Protein AF-A0A2K3JKY1-F1 (afdb_monomer)

Solvent-accessible surface area (backbone atoms only — not comparable to full-atom values): 17138 Å² total; per-residue (Å²): 129,82,72,81,83,81,62,95,68,88,45,71,52,70,49,67,47,60,82,89,80,84,77,56,47,49,74,83,46,61,99,84,56,67,93,70,73,99,63,97,68,76,85,80,43,51,79,46,74,50,59,55,55,75,49,70,50,70,49,73,61,101,55,33,48,39,46,39,38,31,40,91,86,49,79,43,74,63,73,87,68,53,85,83,49,36,69,63,52,51,53,54,52,47,49,51,47,35,42,51,51,51,52,51,57,43,66,75,40,97,52,44,72,73,42,41,45,68,54,50,34,49,56,49,22,68,48,51,84,88,42,92,58,47,80,39,71,48,44,69,58,37,45,52,51,50,42,75,49,30,69,62,43,51,52,49,39,68,72,44,87,52,64,64,66,46,69,14,44,33,51,57,42,47,54,51,52,33,51,60,48,66,72,52,65,77,75,71,71,83,66,76,79,70,79,72,91,64,81,76,83,52,88,62,72,80,54,73,82,82,77,62,94,62,84,77,78,78,81,93,66,54,75,67,57,49,50,57,53,50,53,50,48,71,76,66,58,77,84,86,80,79,85,87,90,82,89,81,90,74,88,82,79,86,82,80,88,80,89,78,80,89,83,91,135

Radius of gyration: 30.78 Å; Cα contacts (8 Å, |Δi|>4): 203; chains: 1; bounding box: 71×51×96 Å

InterPro domains:
  IPR022702 DNA (cytosine-5)-methyltransferase 1, replication foci domain [PF12047] (8-126)

Foldseek 3Di:
DPQPPPDPDFDKDKDFADPCPVFFDFQPDDPPDRPDDDDPDDSPTDTDIAGTFRDWAWDDDPGGIWIWTDGPPGIDTDDDDDPVCVVVVVLLSLLVLLLVVLVVVCVVDPASQVQALLNSLCVQLPDDPPDSNHDHVDSVRSLVSCLVCVVNSLRVLVPDPDPRSNPGNNNVNSVVSNVVVVVPPPPPPPPPPPPPPDPDPPPCPPPDPPPDPDDDDDDDDDPVVCVVVVVVCVVPPDPPPDDDDDDDDDDDDDDDDDDDDDDDD

Organism: Trifolium pratense (NCBI:txid57577)

Nearest PDB structures (foldseek):
  3av5-assembly1_A  TM=5.713E-01  e=1.692E-04  Mus musculus
  5wy1-assembly1_A-2  TM=7.303E-01  e=7.516E-04  Mus musculus
  4wxx-assembly2_B  TM=5.148E-01  e=6.380E-05  Homo sapiens
  6pzv-assembly2_G  TM=5.941E-01  e=1.897E-04  Bos taurus
  5wvo-assembly1_C  TM=6.131E-01  e=2.835E-04  Homo sapiens

Secondary structure (DSSP, 8-state):
----TT-------EEEE-------EETTS-TT--SS-SS-----SEEEE-----EEEEEE-SSEEEEEEE-SS-EEE--SPPTTTHHHHHHHHHHHHHHHHHHHHHHHSS-GGG--HHHHHHHHHT--TTSTT---S-HHHHHHHHHHTHHHHHHHHHHSS-HHHHT-HHHHHHHHHHHHHHH-------------------TTTTS-----SS-PPPP---HHHHHHHHHHHHHHS-S--------------------------

pLDDT: mean 71.26, std 20.49, range [24.44, 91.81]

Structure (mmCIF, N/CA/C/O backbone):
data_AF-A0A2K3JKY1-F1
#
_entry.id   AF-A0A2K3JKY1-F1
#
loop_
_atom_site.group_PDB
_atom_site.id
_atom_site.type_symbol
_atom_site.label_atom_id
_atom_site.label_alt_id
_atom_site.label_comp_id
_atom_site.label_asym_id
_atom_site.label_entity_id
_atom_site.label_seq_id
_atom_site.pdbx_PDB_ins_code
_atom_site.Cartn_x
_atom_site.Cartn_y
_atom_site.Cartn_z
_atom_site.occupancy
_atom_site.B_iso_or_equiv
_atom_site.auth_seq_id
_atom_site.auth_comp_id
_atom_site.auth_asym_id
_atom_site.auth_atom_id
_atom_site.pdbx_PDB_model_num
ATOM 1 N N . MET A 1 1 ? -7.095 -12.353 -1.301 1.00 42.53 1 MET A N 1
ATOM 2 C CA . MET A 1 1 ? -7.210 -11.180 -2.194 1.00 42.53 1 MET A CA 1
ATOM 3 C C . MET A 1 1 ? -7.934 -11.622 -3.447 1.00 42.53 1 MET A C 1
ATOM 5 O O . MET A 1 1 ? -7.591 -12.678 -3.965 1.00 42.53 1 MET A O 1
ATOM 9 N N . LYS A 1 2 ? -8.932 -10.870 -3.925 1.00 39.53 2 LYS A N 1
ATOM 10 C CA . LYS A 1 2 ? -9.315 -11.032 -5.329 1.00 39.53 2 LYS A CA 1
ATOM 11 C C . LYS A 1 2 ? -8.125 -10.518 -6.147 1.00 39.53 2 LYS A C 1
ATOM 13 O O . LYS A 1 2 ? -7.669 -9.412 -5.850 1.00 39.53 2 LYS A O 1
ATOM 18 N N . PRO A 1 3 ? -7.574 -11.297 -7.090 1.00 41.09 3 PRO A N 1
ATOM 19 C CA . PRO A 1 3 ? -6.613 -10.749 -8.037 1.00 41.09 3 PRO A CA 1
ATOM 20 C C . PRO A 1 3 ? -7.258 -9.523 -8.691 1.00 41.09 3 PRO A C 1
ATOM 22 O O . PRO A 1 3 ? -8.474 -9.529 -8.910 1.00 41.09 3 PRO A O 1
ATOM 25 N N . CYS A 1 4 ? -6.470 -8.477 -8.951 1.00 46.09 4 CYS A N 1
ATOM 26 C CA . CYS A 1 4 ? -6.866 -7.327 -9.770 1.00 46.09 4 CYS A CA 1
ATOM 27 C C . CYS A 1 4 ? -7.167 -7.812 -11.196 1.00 46.09 4 CYS A C 1
ATOM 29 O O . CYS A 1 4 ? -6.394 -7.625 -12.121 1.00 46.09 4 CYS A O 1
ATOM 31 N N . SER A 1 5 ? -8.283 -8.510 -11.339 1.00 43.53 5 SER A N 1
ATOM 32 C CA . SER A 1 5 ? -8.777 -9.133 -12.562 1.00 43.53 5 SER A CA 1
ATOM 33 C C . SER A 1 5 ? -9.521 -8.125 -13.440 1.00 43.53 5 SER A C 1
ATOM 35 O O . SER A 1 5 ? -9.989 -8.490 -14.506 1.00 43.53 5 SER A O 1
ATOM 37 N N . GLU A 1 6 ? -9.600 -6.863 -13.004 1.00 49.56 6 GLU A N 1
ATOM 38 C CA . GLU A 1 6 ? -10.294 -5.759 -13.678 1.00 49.56 6 GLU A CA 1
ATOM 39 C C . GLU A 1 6 ? -9.352 -4.654 -14.184 1.00 49.56 6 GLU A C 1
ATOM 41 O O . GLU A 1 6 ? -9.822 -3.621 -14.654 1.00 49.56 6 GLU A O 1
ATOM 46 N N . ILE A 1 7 ? -8.027 -4.820 -14.084 1.00 55.09 7 ILE A N 1
ATOM 47 C CA . ILE A 1 7 ? -7.093 -3.828 -14.628 1.00 55.09 7 ILE A CA 1
ATOM 48 C C . ILE A 1 7 ? -6.570 -4.332 -15.976 1.00 55.09 7 ILE A C 1
ATOM 50 O O . ILE A 1 7 ? -5.574 -5.047 -16.030 1.00 55.09 7 ILE A O 1
ATOM 54 N N . ASP A 1 8 ? -7.200 -3.891 -17.066 1.00 61.34 8 ASP A N 1
ATOM 55 C CA . ASP A 1 8 ? -6.756 -4.116 -18.457 1.00 61.34 8 ASP A CA 1
ATOM 56 C C . ASP A 1 8 ? -5.517 -3.270 -18.829 1.00 61.34 8 ASP A C 1
ATOM 58 O O . ASP A 1 8 ? -5.352 -2.820 -19.963 1.00 61.34 8 ASP A O 1
ATOM 62 N N . VAL A 1 9 ? -4.643 -2.983 -17.862 1.00 76.94 9 VAL A N 1
ATOM 63 C CA . VAL A 1 9 ? -3.457 -2.144 -18.061 1.00 76.94 9 VAL A CA 1
ATOM 64 C C . VAL A 1 9 ? -2.218 -2.968 -17.779 1.00 76.94 9 VAL A C 1
ATOM 66 O O . VAL A 1 9 ? -1.962 -3.384 -16.650 1.00 76.94 9 VAL A O 1
ATOM 69 N N . THR A 1 10 ? -1.414 -3.173 -18.817 1.00 85.12 10 THR A N 1
ATOM 70 C CA . THR A 1 10 ? -0.100 -3.795 -18.687 1.00 85.12 10 THR A CA 1
ATOM 71 C C . THR A 1 10 ? 0.910 -2.760 -18.202 1.00 85.12 10 THR A C 1
ATOM 73 O O . THR A 1 10 ? 1.125 -1.737 -18.852 1.00 85.12 10 THR A O 1
ATOM 76 N N . ILE A 1 11 ? 1.531 -3.021 -17.051 1.00 88.62 11 ILE A N 1
ATOM 77 C CA . ILE A 1 11 ? 2.537 -2.143 -16.447 1.00 88.62 11 ILE A CA 1
ATOM 78 C C . ILE A 1 11 ? 3.916 -2.771 -16.645 1.00 88.62 11 ILE A C 1
ATOM 80 O O . ILE A 1 11 ? 4.094 -3.969 -16.434 1.00 88.62 11 ILE A O 1
ATOM 84 N N . PHE A 1 12 ? 4.893 -1.952 -17.025 1.00 90.94 12 PHE A N 1
ATOM 85 C CA . PHE A 1 12 ? 6.288 -2.347 -17.204 1.00 90.94 12 PHE A CA 1
ATOM 86 C C . PHE A 1 12 ? 7.190 -1.512 -16.295 1.00 90.94 12 PHE A C 1
ATOM 88 O O . PHE A 1 12 ? 6.813 -0.425 -15.855 1.00 90.94 12 PHE A O 1
ATOM 95 N N . GLY A 1 13 ? 8.391 -2.017 -16.027 1.00 89.06 13 GLY A N 1
ATOM 96 C CA . GLY A 1 13 ? 9.403 -1.325 -15.235 1.00 89.06 13 GLY A CA 1
ATOM 97 C C . GLY A 1 13 ? 10.763 -1.344 -15.920 1.00 89.06 13 GLY A C 1
ATOM 98 O O . GLY A 1 13 ? 11.014 -2.141 -16.818 1.00 89.06 13 GLY A O 1
ATOM 99 N N . SER A 1 14 ? 11.658 -0.469 -15.485 1.00 90.50 14 SER A N 1
ATOM 100 C CA . SER A 1 14 ? 13.046 -0.433 -15.947 1.00 90.50 14 SER A CA 1
ATOM 101 C C . SER A 1 14 ? 13.953 -0.006 -14.806 1.00 90.50 14 SER A C 1
ATOM 103 O O . SER A 1 14 ? 13.543 0.801 -13.968 1.00 90.50 14 SER A O 1
ATOM 105 N N . GLY A 1 15 ? 15.191 -0.482 -14.798 1.00 89.31 15 GLY A N 1
ATOM 106 C CA . GLY A 1 15 ? 16.149 -0.112 -13.764 1.00 89.31 15 GLY A CA 1
ATOM 107 C C . GLY A 1 15 ? 17.500 -0.780 -13.946 1.00 89.31 15 GLY A C 1
ATOM 108 O O . GLY A 1 15 ? 17.736 -1.483 -14.926 1.00 89.31 15 GLY A O 1
ATOM 109 N N . LEU A 1 16 ? 18.388 -0.541 -12.987 1.00 88.56 16 LEU A N 1
ATOM 110 C CA . LEU A 1 16 ? 19.651 -1.259 -12.871 1.00 88.56 16 LEU A CA 1
ATOM 111 C C . LEU A 1 16 ? 19.427 -2.469 -11.968 1.00 88.56 16 LEU A C 1
ATOM 113 O O . LEU A 1 16 ? 19.018 -2.309 -10.819 1.00 88.56 16 LEU A O 1
ATOM 117 N N . MET A 1 17 ? 19.673 -3.660 -12.503 1.00 87.75 17 MET A N 1
ATOM 118 C CA . MET A 1 17 ? 19.636 -4.903 -11.751 1.00 87.75 17 MET A CA 1
ATOM 119 C C . MET A 1 17 ? 20.981 -5.165 -11.096 1.00 87.75 17 MET A C 1
ATOM 121 O O . MET A 1 17 ? 22.006 -5.192 -11.775 1.00 87.75 17 MET A O 1
ATOM 125 N N . THR A 1 18 ? 20.949 -5.448 -9.804 1.00 86.75 18 THR A N 1
ATOM 126 C CA . THR A 1 18 ? 22.099 -5.910 -9.029 1.00 86.75 18 THR A CA 1
ATOM 127 C C . THR A 1 18 ? 21.759 -7.243 -8.373 1.00 86.75 18 THR A C 1
ATOM 129 O O . THR A 1 18 ? 20.589 -7.620 -8.288 1.00 86.75 18 THR A O 1
ATOM 132 N N . ALA A 1 19 ? 22.773 -7.973 -7.908 1.00 84.19 19 ALA A N 1
ATOM 133 C CA . ALA A 1 19 ? 22.528 -9.127 -7.052 1.00 84.19 19 ALA A CA 1
ATOM 134 C C . ALA A 1 19 ? 21.759 -8.694 -5.792 1.00 84.19 19 ALA A C 1
ATOM 136 O O . ALA A 1 19 ? 21.934 -7.574 -5.305 1.00 84.19 19 ALA A O 1
ATOM 137 N N . ASP A 1 20 ? 20.904 -9.580 -5.284 1.00 80.38 20 ASP A N 1
ATOM 138 C CA . ASP A 1 20 ? 20.192 -9.344 -4.035 1.00 80.38 20 ASP A CA 1
ATOM 139 C C . ASP A 1 20 ? 21.189 -9.391 -2.864 1.00 80.38 20 ASP A C 1
ATOM 141 O O . ASP A 1 20 ? 21.737 -10.440 -2.533 1.00 80.38 20 ASP A O 1
ATOM 145 N N . ASP A 1 21 ? 21.430 -8.236 -2.250 1.00 73.94 21 ASP A N 1
ATOM 146 C CA . ASP A 1 21 ? 22.329 -8.039 -1.112 1.00 73.94 21 ASP A CA 1
ATOM 147 C C . ASP A 1 21 ? 21.617 -8.153 0.250 1.00 73.94 21 ASP A C 1
ATOM 149 O O . ASP A 1 21 ? 22.212 -7.891 1.296 1.00 73.94 21 ASP A O 1
ATOM 153 N N . GLY A 1 22 ? 20.326 -8.498 0.256 1.00 67.50 22 GLY A N 1
ATOM 154 C CA . GLY A 1 22 ? 19.474 -8.476 1.448 1.00 67.50 22 GLY A CA 1
ATOM 155 C C . GLY A 1 22 ? 19.249 -7.083 2.055 1.00 67.50 22 GLY A C 1
ATOM 156 O O . GLY A 1 22 ? 18.584 -6.979 3.088 1.00 67.50 22 GLY A O 1
ATOM 157 N N . SER A 1 23 ? 19.787 -6.008 1.460 1.00 63.34 23 SER A N 1
ATOM 158 C CA . SER A 1 23 ? 19.666 -4.662 2.015 1.00 63.34 23 SER A CA 1
ATOM 159 C C . SER A 1 23 ? 18.277 -4.086 1.744 1.00 63.34 23 SER A C 1
ATOM 161 O O . SER A 1 23 ? 17.723 -4.168 0.641 1.00 63.34 23 SER A O 1
ATOM 163 N N . GLY A 1 24 ? 17.670 -3.549 2.802 1.00 59.06 24 GLY A N 1
ATOM 164 C CA . GLY A 1 24 ? 16.322 -2.994 2.782 1.00 59.06 24 GLY A CA 1
ATOM 165 C C . GLY A 1 24 ? 16.258 -1.511 3.026 1.00 59.06 24 GLY A C 1
ATOM 166 O O . GLY A 1 24 ? 17.221 -0.882 3.465 1.00 59.06 24 GLY A O 1
ATOM 167 N N . PHE A 1 25 ? 15.074 -0.949 2.792 1.00 62.22 25 PHE A N 1
ATOM 168 C CA . PHE A 1 25 ? 14.792 0.400 3.246 1.00 62.22 25 PHE A CA 1
ATOM 169 C C . PHE A 1 25 ? 14.520 0.366 4.736 1.00 62.22 25 PHE A C 1
ATOM 171 O O . PHE A 1 25 ? 13.484 -0.122 5.191 1.00 62.22 25 PHE A O 1
ATOM 178 N N . ASN A 1 26 ? 15.479 0.888 5.488 1.00 53.72 26 ASN A N 1
ATOM 179 C CA . ASN A 1 26 ? 15.336 1.062 6.914 1.00 53.72 26 ASN A CA 1
ATOM 180 C C . ASN A 1 26 ? 14.283 2.152 7.184 1.00 53.72 26 ASN A C 1
ATOM 182 O O . ASN A 1 26 ? 14.378 3.277 6.688 1.00 53.72 26 ASN A O 1
ATOM 186 N N . LEU A 1 27 ? 13.259 1.801 7.961 1.00 54.12 27 LEU A N 1
ATOM 187 C CA . LEU A 1 27 ? 12.203 2.709 8.410 1.00 54.12 27 LEU A CA 1
ATOM 188 C C . LEU A 1 27 ? 12.759 3.860 9.251 1.00 54.12 27 LEU A C 1
ATOM 190 O O . LEU A 1 27 ? 12.163 4.942 9.284 1.00 54.12 27 LEU A O 1
ATOM 194 N N . ASP A 1 28 ? 13.902 3.636 9.901 1.00 50.53 28 ASP A N 1
ATOM 195 C CA . ASP A 1 28 ? 14.509 4.596 10.797 1.00 50.53 28 ASP A CA 1
ATOM 196 C C . ASP A 1 28 ? 15.467 5.577 10.149 1.00 50.53 28 ASP A C 1
ATOM 198 O O . ASP A 1 28 ? 15.747 6.620 10.746 1.00 50.53 28 ASP A O 1
ATOM 202 N N . THR A 1 29 ? 15.906 5.311 8.925 1.00 45.69 29 THR A N 1
ATOM 203 C CA . THR A 1 29 ? 16.913 6.150 8.299 1.00 45.69 29 THR A CA 1
ATOM 204 C C . THR A 1 29 ? 16.287 7.255 7.449 1.00 45.69 29 THR A C 1
ATOM 206 O O . THR A 1 29 ? 15.353 7.036 6.674 1.00 45.69 29 THR A O 1
ATOM 209 N N . GLU A 1 30 ? 16.793 8.474 7.652 1.00 47.34 30 GLU A N 1
ATOM 210 C CA . GLU A 1 30 ? 16.501 9.672 6.863 1.00 47.34 30 GLU A CA 1
ATOM 211 C C . GLU A 1 30 ? 16.518 9.374 5.359 1.00 47.34 30 GLU A C 1
ATOM 213 O O . GLU A 1 30 ? 17.292 8.535 4.880 1.00 47.34 30 GLU A O 1
ATOM 218 N N . ALA A 1 31 ? 15.676 10.090 4.607 1.00 45.22 31 ALA A N 1
ATOM 219 C CA . ALA A 1 31 ? 15.625 10.026 3.150 1.00 45.22 31 ALA A CA 1
ATOM 220 C C . ALA A 1 31 ? 16.983 10.454 2.559 1.00 45.22 31 ALA A C 1
ATOM 222 O O . ALA A 1 31 ? 17.215 11.621 2.264 1.00 45.22 31 ALA A O 1
ATOM 223 N N . GLY A 1 32 ? 17.915 9.508 2.438 1.00 48.66 32 GLY A N 1
ATOM 224 C CA . GLY A 1 32 ? 19.284 9.789 2.007 1.00 48.66 32 GLY A CA 1
ATOM 225 C C . GLY A 1 32 ? 20.344 8.790 2.459 1.00 48.66 32 GLY A C 1
ATOM 226 O O . GLY A 1 32 ? 21.409 8.760 1.848 1.00 48.66 32 GLY A O 1
ATOM 227 N N . GLN A 1 33 ? 20.078 7.952 3.462 1.00 41.59 33 GLN A N 1
ATOM 228 C CA . GLN A 1 33 ? 21.058 6.973 3.942 1.00 41.59 33 GLN A CA 1
ATOM 229 C C . GLN A 1 33 ? 20.446 5.566 3.923 1.00 41.59 33 GLN A C 1
ATOM 231 O O . GLN A 1 33 ? 19.921 5.071 4.908 1.00 41.59 33 GLN A O 1
ATOM 236 N N . SER A 1 34 ? 20.504 4.886 2.778 1.00 40.12 34 SER A N 1
ATOM 237 C CA . SER A 1 34 ? 20.481 3.420 2.815 1.00 40.12 34 SER A CA 1
ATOM 238 C C . SER A 1 34 ? 21.817 2.959 3.392 1.00 40.12 34 SER A C 1
ATOM 240 O O . SER A 1 34 ? 22.868 3.494 3.037 1.00 40.12 34 SER A O 1
ATOM 242 N N . SER A 1 35 ? 21.784 1.991 4.301 1.00 42.34 35 SER A N 1
ATOM 243 C CA . SER A 1 35 ? 22.973 1.377 4.883 1.00 42.34 35 SER A CA 1
ATOM 244 C C . SER A 1 35 ? 23.656 0.460 3.865 1.00 42.34 35 SER A C 1
ATOM 246 O O . SER A 1 35 ? 23.530 -0.758 3.940 1.00 42.34 35 SER A O 1
ATOM 248 N N . SER A 1 36 ? 24.381 1.055 2.921 1.00 37.84 36 SER A N 1
ATOM 249 C CA . SER A 1 36 ? 25.478 0.419 2.194 1.00 37.84 36 SER A CA 1
ATOM 250 C C . SER A 1 36 ? 26.456 1.492 1.694 1.00 37.84 36 SER A C 1
ATOM 252 O O . SER A 1 36 ? 26.126 2.353 0.888 1.00 37.84 36 SER A O 1
ATOM 254 N N . ALA A 1 37 ? 27.665 1.431 2.258 1.00 33.16 37 ALA A N 1
ATOM 255 C CA . ALA A 1 37 ? 28.921 2.029 1.811 1.00 33.16 37 ALA A CA 1
ATOM 256 C C . ALA A 1 37 ? 28.967 3.543 1.498 1.00 33.16 37 ALA A C 1
ATOM 258 O O . ALA A 1 37 ? 28.582 4.036 0.441 1.00 33.16 37 ALA A O 1
ATOM 259 N N . SER A 1 38 ? 29.658 4.268 2.379 1.00 39.62 38 SER A N 1
ATOM 260 C CA . SER A 1 38 ? 30.450 5.436 2.003 1.00 39.62 38 SER A CA 1
ATOM 261 C C . SER A 1 38 ? 31.459 5.055 0.911 1.00 39.62 38 SER A C 1
ATOM 263 O O . SER A 1 38 ? 32.481 4.430 1.190 1.00 39.62 38 SER A O 1
ATOM 265 N N . GLY A 1 39 ? 31.180 5.432 -0.331 1.00 30.53 39 GLY A N 1
ATOM 266 C CA . GLY A 1 39 ? 32.126 5.317 -1.433 1.00 30.53 39 GLY A CA 1
ATOM 267 C C . GLY A 1 39 ? 31.442 5.604 -2.757 1.00 30.53 39 GLY A C 1
ATOM 268 O O . GLY A 1 39 ? 30.360 5.092 -3.021 1.00 30.53 39 GLY A O 1
ATOM 269 N N . ALA A 1 40 ? 32.066 6.425 -3.597 1.00 39.72 40 ALA A N 1
ATOM 270 C CA . ALA A 1 40 ? 31.714 6.518 -5.004 1.00 39.72 40 ALA A CA 1
ATOM 271 C C . ALA A 1 40 ? 31.964 5.147 -5.656 1.00 39.72 40 ALA A C 1
ATOM 273 O O . ALA A 1 40 ? 33.057 4.879 -6.144 1.00 39.72 40 ALA A O 1
ATOM 274 N N . GLN A 1 41 ? 30.986 4.245 -5.591 1.00 41.34 41 GLN A N 1
ATOM 275 C CA . GLN A 1 41 ? 31.041 2.973 -6.293 1.00 41.34 41 GLN A CA 1
ATOM 276 C C . GLN A 1 41 ? 30.401 3.152 -7.664 1.00 41.34 41 GLN A C 1
ATOM 278 O O . GLN A 1 41 ? 29.300 3.690 -7.798 1.00 41.34 41 GLN A O 1
ATOM 283 N N . ALA A 1 42 ? 31.151 2.746 -8.686 1.00 45.38 42 ALA A N 1
ATOM 284 C CA . ALA A 1 42 ? 30.666 2.611 -10.045 1.00 45.38 42 ALA A CA 1
ATOM 285 C C . ALA A 1 42 ? 29.337 1.840 -10.047 1.00 45.38 42 ALA A C 1
ATOM 287 O O . ALA A 1 42 ? 29.125 0.948 -9.229 1.00 45.38 42 ALA A O 1
ATOM 288 N N . THR A 1 43 ? 28.439 2.219 -10.952 1.00 55.81 43 THR A N 1
ATOM 289 C CA . THR A 1 43 ? 27.132 1.594 -11.166 1.00 55.81 43 THR A CA 1
ATOM 290 C C . THR A 1 43 ? 27.306 0.144 -11.619 1.00 55.81 43 THR A C 1
ATOM 292 O O . THR A 1 43 ? 27.256 -0.138 -12.814 1.00 55.81 43 THR A O 1
ATOM 295 N N . ASP A 1 44 ? 27.553 -0.763 -10.681 1.00 65.56 44 ASP A N 1
ATOM 296 C CA . ASP A 1 44 ? 27.738 -2.189 -10.942 1.00 65.56 44 ASP A CA 1
ATOM 297 C C . ASP A 1 44 ? 26.372 -2.875 -11.011 1.00 65.56 44 ASP A C 1
ATOM 299 O O . ASP A 1 44 ? 25.945 -3.596 -10.113 1.00 65.56 44 ASP A O 1
ATOM 303 N N . GLY A 1 45 ? 25.612 -2.530 -12.050 1.00 75.19 45 GLY A N 1
ATOM 304 C CA . GLY A 1 45 ? 24.284 -3.072 -12.285 1.00 75.19 45 GLY A CA 1
ATOM 305 C C . GLY A 1 45 ? 23.975 -3.159 -13.770 1.00 75.19 45 GLY A C 1
ATOM 306 O O . GLY A 1 45 ? 24.378 -2.306 -14.562 1.00 75.19 45 GLY A O 1
ATOM 307 N N . ILE A 1 46 ? 23.244 -4.201 -14.152 1.00 87.25 46 ILE A N 1
ATOM 308 C CA . ILE A 1 46 ? 22.866 -4.452 -15.541 1.00 87.25 46 ILE A CA 1
ATOM 309 C C . ILE A 1 46 ? 21.587 -3.657 -15.831 1.00 87.25 46 ILE A C 1
ATOM 311 O O . ILE A 1 46 ? 20.581 -3.879 -15.153 1.00 87.25 46 ILE A O 1
ATOM 315 N N . PRO A 1 47 ? 21.572 -2.727 -16.802 1.00 89.44 47 PRO A N 1
ATOM 316 C CA . PRO A 1 47 ? 20.346 -2.040 -17.181 1.00 89.44 47 PRO A CA 1
ATOM 317 C C . PRO A 1 47 ? 19.377 -3.036 -17.808 1.00 89.44 47 PRO A C 1
ATOM 319 O O . PRO A 1 47 ? 19.710 -3.722 -18.775 1.00 89.44 47 PRO A O 1
ATOM 322 N N . ILE A 1 48 ? 18.168 -3.102 -17.263 1.00 89.00 48 ILE A N 1
ATOM 323 C CA . ILE A 1 48 ? 17.131 -4.013 -17.732 1.00 89.00 48 ILE A CA 1
ATOM 324 C C . ILE A 1 48 ? 15.797 -3.300 -17.920 1.00 89.00 48 ILE A C 1
ATOM 326 O O . ILE A 1 48 ? 15.455 -2.343 -17.218 1.00 89.00 48 ILE A O 1
ATOM 330 N N . TYR A 1 49 ? 15.024 -3.840 -18.854 1.00 90.44 49 TYR A N 1
ATOM 331 C CA . TYR A 1 49 ? 13.605 -3.571 -19.009 1.00 90.44 49 TYR A CA 1
ATOM 332 C C . TYR A 1 49 ? 12.853 -4.822 -18.576 1.00 90.44 49 TYR A C 1
ATOM 334 O O . TYR A 1 49 ? 13.126 -5.920 -19.059 1.00 90.44 49 TYR A O 1
ATOM 342 N N . LEU A 1 50 ? 11.944 -4.653 -17.625 1.00 89.00 50 LEU A N 1
ATOM 343 C CA . LEU A 1 50 ? 11.134 -5.734 -17.093 1.00 89.00 50 LEU A CA 1
ATOM 344 C C . LEU A 1 50 ? 10.024 -6.087 -18.077 1.00 89.00 50 LEU A C 1
ATOM 346 O O . LEU A 1 50 ? 9.456 -5.211 -18.733 1.00 89.00 50 LEU A O 1
ATOM 350 N N . SER A 1 51 ? 9.681 -7.372 -18.127 1.00 89.50 51 SER A N 1
ATOM 351 C CA . SER A 1 51 ? 8.424 -7.809 -18.725 1.00 89.50 51 SER A CA 1
ATOM 352 C C . SER A 1 51 ? 7.230 -7.324 -17.894 1.00 89.50 51 SER A C 1
ATOM 354 O O . SER A 1 51 ? 7.385 -6.642 -16.875 1.00 89.50 51 SER A O 1
ATOM 356 N N . ALA A 1 52 ? 6.020 -7.635 -18.360 1.00 90.69 52 ALA A N 1
ATOM 357 C CA . ALA A 1 52 ? 4.792 -7.207 -17.711 1.00 90.69 52 ALA A CA 1
ATOM 358 C C . ALA A 1 52 ? 4.783 -7.584 -16.220 1.00 90.69 52 ALA A C 1
ATOM 360 O O . ALA A 1 52 ? 5.006 -8.737 -15.836 1.00 90.69 52 ALA A O 1
ATOM 361 N N . ILE A 1 53 ? 4.503 -6.591 -15.380 1.00 90.06 53 ILE A N 1
ATOM 362 C CA . ILE A 1 53 ? 4.364 -6.771 -13.941 1.00 90.06 53 ILE A CA 1
ATOM 363 C C . ILE A 1 53 ? 3.049 -7.501 -13.681 1.00 90.06 53 ILE A C 1
ATOM 365 O O . ILE A 1 53 ? 1.974 -6.982 -13.977 1.00 90.06 53 ILE A O 1
ATOM 369 N N . LYS A 1 54 ? 3.142 -8.706 -13.116 1.00 88.81 54 LYS A N 1
ATOM 370 C CA . LYS A 1 54 ? 1.975 -9.546 -12.815 1.00 88.81 54 LYS A CA 1
ATOM 371 C C . LYS A 1 54 ? 1.380 -9.247 -11.452 1.00 88.81 54 LYS A C 1
ATOM 373 O O . LYS A 1 54 ? 0.167 -9.225 -11.289 1.00 88.81 54 LYS A O 1
ATOM 378 N N . GLU A 1 55 ? 2.243 -9.074 -10.464 1.00 87.44 55 GLU A N 1
ATOM 379 C CA . GLU A 1 55 ? 1.853 -8.714 -9.107 1.00 87.44 55 GLU A CA 1
ATOM 380 C C . GLU A 1 55 ? 2.994 -7.973 -8.425 1.00 87.44 55 GLU A C 1
ATOM 382 O O . GLU A 1 55 ? 4.144 -8.005 -8.865 1.00 87.44 55 GLU A O 1
ATOM 387 N N . TRP A 1 56 ? 2.654 -7.294 -7.342 1.00 89.94 56 TRP A N 1
ATOM 388 C CA . TRP A 1 56 ? 3.609 -6.633 -6.479 1.00 89.94 56 TRP A CA 1
ATOM 389 C C . TRP A 1 56 ? 3.118 -6.733 -5.039 1.00 89.94 56 TRP A C 1
ATOM 391 O O . TRP A 1 56 ? 1.912 -6.830 -4.780 1.00 89.94 56 TRP A O 1
ATOM 401 N N . MET A 1 57 ? 4.052 -6.713 -4.101 1.00 88.00 57 MET A N 1
ATOM 402 C CA . MET A 1 57 ? 3.744 -6.747 -2.682 1.00 88.00 57 MET A CA 1
ATOM 403 C C . MET A 1 57 ? 4.710 -5.904 -1.873 1.00 88.00 57 MET A C 1
ATOM 405 O O . MET A 1 57 ? 5.813 -5.586 -2.315 1.00 88.00 57 MET A O 1
ATOM 409 N N . ILE A 1 58 ? 4.244 -5.512 -0.693 1.00 88.25 58 ILE A N 1
ATOM 410 C CA . ILE A 1 58 ? 5.051 -4.825 0.304 1.00 88.25 58 ILE A CA 1
ATOM 411 C C . ILE A 1 58 ? 5.336 -5.831 1.406 1.00 88.25 58 ILE A C 1
ATOM 413 O O . ILE A 1 58 ? 4.422 -6.266 2.104 1.00 88.25 58 ILE A O 1
ATOM 417 N N . GLU A 1 59 ? 6.603 -6.171 1.564 1.00 85.31 59 GLU A N 1
ATOM 418 C CA . GLU A 1 59 ? 7.095 -6.971 2.675 1.00 85.31 59 GLU A CA 1
ATOM 419 C C . GLU A 1 59 ? 7.592 -6.020 3.762 1.00 85.31 59 GLU A C 1
ATOM 421 O O . GLU A 1 59 ? 8.287 -5.040 3.483 1.00 85.31 59 GLU A O 1
ATOM 426 N N . PHE A 1 60 ? 7.229 -6.281 5.014 1.00 79.06 60 PHE A N 1
ATOM 427 C CA . PHE A 1 60 ? 7.672 -5.475 6.146 1.00 79.06 60 PHE A CA 1
ATOM 428 C C . PHE A 1 60 ? 8.175 -6.378 7.274 1.00 79.06 60 PHE A C 1
ATOM 430 O O . PHE A 1 60 ? 7.521 -7.342 7.667 1.00 79.06 60 PHE A O 1
ATOM 437 N N . GLY A 1 61 ? 9.364 -6.058 7.780 1.00 73.19 61 GLY A N 1
ATOM 438 C CA . GLY A 1 61 ? 10.026 -6.734 8.894 1.00 73.19 61 GLY A CA 1
ATOM 439 C C . GLY A 1 61 ? 10.117 -5.850 10.139 1.00 73.19 61 GLY A C 1
ATOM 440 O O . GLY A 1 61 ? 9.463 -4.814 10.238 1.00 73.19 61 GLY A O 1
ATOM 441 N N . SER A 1 62 ? 10.968 -6.240 11.093 1.00 60.84 62 SER A N 1
ATOM 442 C CA . SER A 1 62 ? 11.153 -5.549 12.382 1.00 60.84 62 SER A CA 1
ATOM 443 C C . SER A 1 62 ? 11.558 -4.071 12.268 1.00 60.84 62 SER A C 1
ATOM 445 O O . SER A 1 62 ? 11.307 -3.313 13.200 1.00 60.84 62 SER A O 1
ATOM 447 N N . SER A 1 63 ? 12.131 -3.643 11.140 1.00 63.75 63 SER A N 1
ATOM 448 C CA . SER A 1 63 ? 12.410 -2.227 10.841 1.00 63.75 63 SER A CA 1
ATOM 449 C C . SER A 1 63 ? 12.586 -1.923 9.346 1.00 63.75 63 SER A C 1
ATOM 451 O O . SER A 1 63 ? 13.007 -0.828 8.979 1.00 63.75 63 SER A O 1
ATOM 453 N N . MET A 1 64 ? 12.293 -2.877 8.463 1.00 74.94 64 MET A N 1
ATOM 454 C CA . MET A 1 64 ? 12.598 -2.778 7.034 1.00 74.94 64 MET A CA 1
ATOM 455 C C . MET A 1 64 ? 11.327 -2.920 6.214 1.00 74.94 64 MET A C 1
ATOM 457 O O . MET A 1 64 ? 10.492 -3.765 6.531 1.00 74.94 64 MET A O 1
ATOM 461 N N . VAL A 1 65 ? 11.192 -2.109 5.167 1.00 81.19 65 VAL A N 1
ATOM 462 C CA . VAL A 1 65 ? 10.121 -2.240 4.174 1.00 81.19 65 VAL A CA 1
ATOM 463 C C . VAL A 1 65 ? 10.744 -2.496 2.814 1.00 81.19 65 VAL A C 1
ATOM 465 O O . VAL A 1 65 ? 11.621 -1.755 2.371 1.00 81.19 65 VAL A O 1
ATOM 468 N N . PHE A 1 66 ? 10.269 -3.538 2.148 1.00 84.25 66 PHE A N 1
ATOM 469 C CA . PHE A 1 66 ? 10.679 -3.908 0.806 1.00 84.25 66 PHE A CA 1
ATOM 470 C C . PHE A 1 66 ? 9.461 -3.911 -0.103 1.00 84.25 66 PHE A C 1
ATOM 472 O O . PHE A 1 66 ? 8.377 -4.336 0.289 1.00 84.25 66 PHE A O 1
ATOM 479 N N . ILE A 1 67 ? 9.641 -3.428 -1.327 1.00 88.62 67 ILE A N 1
ATOM 480 C CA . ILE A 1 67 ? 8.629 -3.552 -2.369 1.00 88.62 67 ILE A CA 1
ATOM 481 C C . ILE A 1 67 ? 9.158 -4.574 -3.364 1.00 88.62 67 ILE A C 1
ATOM 483 O O . ILE A 1 67 ? 10.207 -4.362 -3.973 1.00 88.62 67 ILE A O 1
ATOM 487 N N . SER A 1 68 ? 8.429 -5.671 -3.507 1.00 89.50 68 SER A N 1
ATOM 488 C CA . SER A 1 68 ? 8.769 -6.786 -4.382 1.00 89.50 68 SER A CA 1
ATOM 489 C C . SER A 1 68 ? 7.811 -6.803 -5.566 1.00 89.50 68 SER A C 1
ATOM 491 O O . SER A 1 68 ? 6.602 -6.628 -5.405 1.00 89.50 68 SER A O 1
ATOM 493 N N . ILE A 1 69 ? 8.341 -7.007 -6.767 1.00 91.25 69 ILE A N 1
ATOM 494 C CA . ILE A 1 69 ? 7.578 -7.086 -8.013 1.00 91.25 69 ILE A CA 1
ATOM 495 C C . ILE A 1 69 ? 7.803 -8.455 -8.643 1.00 91.25 69 ILE A C 1
ATOM 497 O O . ILE A 1 69 ? 8.946 -8.878 -8.809 1.00 91.25 69 ILE A O 1
ATOM 501 N N . ARG A 1 70 ? 6.723 -9.125 -9.051 1.00 90.56 70 ARG A N 1
ATOM 502 C CA . ARG A 1 70 ? 6.779 -10.383 -9.799 1.00 90.56 70 ARG A CA 1
ATOM 503 C C . ARG A 1 70 ? 6.556 -10.142 -11.284 1.00 90.56 70 ARG A C 1
ATOM 505 O O . ARG A 1 70 ? 5.566 -9.530 -11.697 1.00 90.56 70 ARG A O 1
ATOM 512 N N . THR A 1 71 ? 7.436 -10.726 -12.080 1.00 90.44 71 THR A N 1
ATOM 513 C CA . THR A 1 71 ? 7.316 -10.813 -13.539 1.00 90.44 71 THR A CA 1
ATOM 514 C C . THR A 1 71 ? 7.188 -12.271 -13.978 1.00 90.44 71 THR A C 1
ATOM 516 O O . THR A 1 71 ? 7.151 -13.178 -13.148 1.00 90.44 71 THR A O 1
ATOM 519 N N . ASP A 1 72 ? 7.129 -12.516 -15.287 1.00 87.56 72 ASP A N 1
ATOM 520 C CA . ASP A 1 72 ? 7.259 -13.867 -15.852 1.00 87.56 72 ASP A CA 1
ATOM 521 C C . ASP A 1 72 ? 8.580 -14.562 -15.500 1.00 87.56 72 ASP A C 1
ATOM 523 O O . ASP A 1 72 ? 8.628 -15.787 -15.446 1.00 87.56 72 ASP A O 1
ATOM 527 N N . MET A 1 73 ? 9.650 -13.790 -15.293 1.00 85.62 73 MET A N 1
ATOM 528 C CA . MET A 1 73 ? 11.000 -14.328 -15.136 1.00 85.62 73 MET A CA 1
ATOM 529 C C . MET A 1 73 ? 11.361 -14.584 -13.676 1.00 85.62 73 MET A C 1
ATOM 531 O O . MET A 1 73 ? 11.891 -15.642 -13.349 1.00 85.62 73 MET A O 1
ATOM 535 N N . ALA A 1 74 ? 11.117 -13.603 -12.807 1.00 88.19 74 ALA A N 1
ATOM 536 C CA . ALA A 1 74 ? 11.547 -13.653 -11.416 1.00 88.19 74 ALA A CA 1
ATOM 537 C C . ALA A 1 74 ? 10.795 -12.646 -10.531 1.00 88.19 74 ALA A C 1
ATOM 539 O O . ALA A 1 74 ? 10.017 -11.806 -11.007 1.00 88.19 74 ALA A O 1
ATOM 540 N N . TRP A 1 75 ? 11.084 -12.739 -9.233 1.00 90.75 75 TRP A N 1
ATOM 541 C CA . TRP A 1 75 ? 10.825 -11.696 -8.250 1.00 90.75 75 TRP A CA 1
ATOM 542 C C . TRP A 1 75 ? 11.982 -10.704 -8.211 1.00 90.75 75 TRP A C 1
ATOM 544 O O . TRP A 1 75 ? 13.148 -11.095 -8.172 1.00 90.75 75 TRP A O 1
ATOM 554 N N . TYR A 1 76 ? 11.643 -9.422 -8.193 1.00 89.50 76 TYR A N 1
ATOM 555 C CA . TYR A 1 76 ? 12.594 -8.325 -8.121 1.00 89.50 76 TYR A CA 1
ATOM 556 C C . TYR A 1 76 ? 12.287 -7.460 -6.916 1.00 89.50 76 TYR A C 1
ATOM 558 O O . TYR A 1 76 ? 11.162 -6.984 -6.758 1.00 89.50 76 TYR A O 1
ATOM 566 N N . ARG A 1 77 ? 13.302 -7.218 -6.090 1.00 88.75 77 ARG A N 1
ATOM 567 C CA . ARG A 1 77 ? 13.201 -6.281 -4.980 1.00 88.75 77 ARG A CA 1
ATOM 568 C C . ARG A 1 77 ? 13.580 -4.890 -5.457 1.00 88.75 77 ARG A C 1
ATOM 570 O O . ARG A 1 77 ? 14.633 -4.698 -6.064 1.00 88.75 77 ARG A O 1
ATOM 577 N N . LEU A 1 78 ? 12.715 -3.915 -5.207 1.00 87.94 78 LEU A N 1
ATOM 578 C CA . LEU A 1 78 ? 12.994 -2.534 -5.566 1.00 87.94 78 LEU A CA 1
ATOM 579 C C . LEU A 1 78 ? 14.073 -1.961 -4.651 1.00 87.94 78 LEU A C 1
ATOM 581 O O . LEU A 1 78 ? 13.965 -2.024 -3.428 1.00 87.94 78 LEU A O 1
ATOM 585 N N . GLY A 1 79 ? 15.096 -1.380 -5.274 1.00 83.94 79 GLY A N 1
ATOM 586 C CA . GLY A 1 79 ? 16.110 -0.561 -4.624 1.00 83.94 79 GLY A CA 1
ATOM 587 C C . GLY A 1 79 ? 15.780 0.929 -4.723 1.00 83.94 79 GLY A C 1
ATOM 588 O O . GLY A 1 79 ? 14.617 1.336 -4.772 1.00 83.94 79 GLY A O 1
ATOM 589 N N . LYS A 1 80 ? 16.819 1.772 -4.735 1.00 84.44 80 LYS A N 1
ATOM 590 C CA . LYS A 1 80 ? 16.671 3.235 -4.773 1.00 84.44 80 LYS A CA 1
ATOM 591 C C . LYS A 1 80 ? 15.917 3.679 -6.039 1.00 84.44 80 LYS A C 1
ATOM 593 O O . LYS A 1 80 ? 16.363 3.354 -7.141 1.00 84.44 80 LYS A O 1
ATOM 598 N N . PRO A 1 81 ? 14.819 4.451 -5.918 1.00 87.38 81 PRO A N 1
ATOM 599 C CA . PRO A 1 81 ? 14.063 4.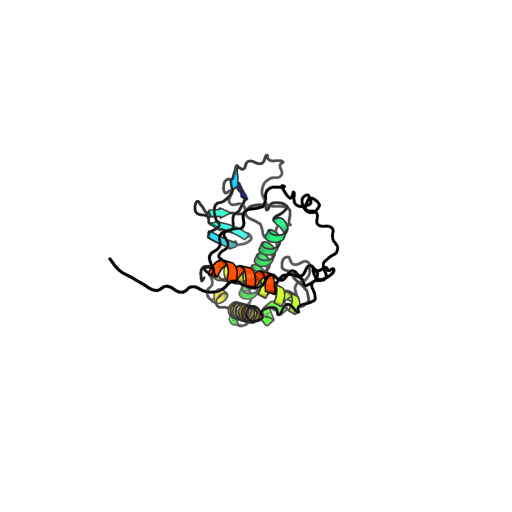891 -7.083 1.00 87.38 81 PRO A CA 1
ATOM 600 C C . PRO A 1 81 ? 14.867 5.890 -7.922 1.00 87.38 81 PRO A C 1
ATOM 602 O O . PRO A 1 81 ? 15.698 6.649 -7.412 1.00 87.38 81 PRO A O 1
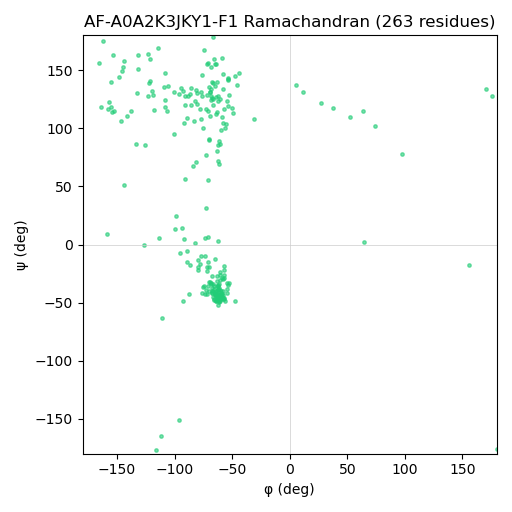ATOM 605 N N . SER A 1 82 ? 14.573 5.939 -9.222 1.00 86.44 82 SER A N 1
ATOM 606 C CA . SER A 1 82 ? 15.064 7.007 -10.094 1.00 86.44 82 SER A CA 1
ATOM 607 C C . SER A 1 82 ? 14.482 8.359 -9.664 1.00 86.44 82 SER A C 1
ATOM 609 O O . SER A 1 82 ? 13.390 8.414 -9.103 1.00 86.44 82 SER A O 1
ATOM 611 N N . LYS A 1 83 ? 15.173 9.465 -9.978 1.00 88.44 83 LYS A N 1
ATOM 612 C CA . LYS A 1 83 ? 14.730 10.832 -9.623 1.00 88.44 83 LYS A CA 1
ATOM 613 C C . LYS A 1 83 ? 13.313 11.153 -10.105 1.00 88.44 83 LYS A C 1
ATOM 615 O O . LYS A 1 83 ? 12.601 11.913 -9.464 1.00 88.44 83 LYS A O 1
ATOM 620 N N . GLN A 1 84 ? 12.927 10.593 -11.251 1.00 88.75 84 GLN A N 1
ATOM 621 C CA . GLN A 1 84 ? 11.587 10.767 -11.799 1.00 88.75 84 GLN A CA 1
ATOM 622 C C . GLN A 1 84 ? 10.567 9.991 -10.969 1.00 88.75 84 GLN A C 1
ATOM 624 O O . GLN A 1 84 ? 9.524 10.538 -10.647 1.00 88.75 84 GLN A O 1
ATOM 629 N N . TYR A 1 85 ? 10.878 8.754 -10.570 1.00 88.25 85 TYR A N 1
ATOM 630 C CA . TYR A 1 85 ? 9.937 7.899 -9.849 1.00 88.25 85 TYR A CA 1
ATOM 631 C C . TYR A 1 85 ? 9.827 8.208 -8.343 1.00 88.25 85 TYR A C 1
ATOM 633 O O . TYR A 1 85 ? 8.889 7.756 -7.684 1.00 88.25 85 TYR A O 1
ATOM 641 N N . THR A 1 86 ? 10.758 8.996 -7.792 1.00 86.75 86 THR A N 1
ATOM 642 C CA . THR A 1 86 ? 10.844 9.326 -6.359 1.00 86.75 86 THR A CA 1
ATOM 643 C C . THR A 1 86 ? 9.512 9.767 -5.733 1.00 86.75 86 THR A C 1
ATOM 645 O O . THR A 1 86 ? 9.135 9.164 -4.732 1.00 86.75 86 THR A O 1
ATOM 648 N N . PRO A 1 87 ? 8.725 10.704 -6.306 1.00 89.75 87 PRO A N 1
ATOM 649 C CA . PRO A 1 87 ? 7.487 11.164 -5.663 1.00 89.75 87 PRO A CA 1
ATOM 650 C C . PRO A 1 87 ? 6.428 10.062 -5.501 1.00 89.75 87 PRO A C 1
ATOM 652 O O . PRO A 1 87 ? 5.698 10.020 -4.506 1.00 89.75 87 PRO A O 1
ATOM 655 N N . TRP A 1 88 ? 6.345 9.146 -6.471 1.00 89.50 88 TRP A N 1
ATOM 656 C CA . TRP A 1 88 ? 5.426 8.009 -6.413 1.00 89.50 88 TRP A CA 1
ATOM 657 C C . TRP A 1 88 ? 5.904 6.966 -5.405 1.00 89.50 88 TRP A C 1
ATOM 659 O O . TRP A 1 88 ? 5.107 6.484 -4.598 1.00 89.50 88 TRP A O 1
ATOM 669 N N . TYR A 1 89 ? 7.206 6.674 -5.400 1.00 87.81 89 TYR A N 1
ATOM 670 C CA . TYR A 1 89 ? 7.814 5.745 -4.451 1.00 87.81 89 TYR A CA 1
ATOM 671 C C . TYR A 1 89 ? 7.666 6.220 -2.997 1.00 87.81 89 TYR A C 1
ATOM 673 O O . TYR A 1 89 ? 7.220 5.461 -2.134 1.00 87.81 89 TYR A O 1
ATOM 681 N N . ASP A 1 90 ? 7.936 7.501 -2.739 1.00 87.56 90 ASP A N 1
ATOM 682 C CA . ASP A 1 90 ? 7.829 8.104 -1.407 1.00 87.56 90 ASP A CA 1
ATOM 683 C C . ASP A 1 90 ? 6.397 8.059 -0.868 1.00 87.56 90 ASP A C 1
ATOM 685 O O . ASP A 1 90 ? 6.181 7.853 0.327 1.00 87.56 90 ASP A O 1
ATOM 689 N N . THR A 1 91 ? 5.400 8.194 -1.745 1.00 89.62 91 THR A N 1
ATOM 690 C CA . THR A 1 91 ? 3.987 8.093 -1.357 1.00 89.62 91 THR A CA 1
ATOM 691 C C . THR A 1 91 ? 3.642 6.685 -0.860 1.00 89.62 91 THR A C 1
ATOM 693 O O . THR A 1 91 ? 2.957 6.536 0.159 1.00 89.62 91 THR A O 1
ATOM 696 N N . VAL A 1 92 ? 4.148 5.646 -1.534 1.00 89.50 92 VAL A N 1
ATOM 697 C CA . VAL A 1 92 ? 3.954 4.246 -1.118 1.00 89.50 92 VAL A CA 1
ATOM 698 C C . VAL A 1 92 ? 4.680 3.974 0.199 1.00 89.50 92 VAL A C 1
ATOM 700 O O . VAL A 1 92 ? 4.076 3.426 1.122 1.00 89.50 92 VAL A O 1
ATOM 703 N N . LEU A 1 93 ? 5.928 4.434 0.339 1.00 86.75 93 LEU A N 1
ATOM 704 C CA . LEU A 1 93 ? 6.686 4.298 1.587 1.00 86.75 93 LEU A CA 1
ATOM 705 C C . LEU A 1 93 ? 6.016 5.016 2.762 1.00 86.75 93 LEU A C 1
ATOM 707 O O . LEU A 1 93 ? 5.920 4.456 3.856 1.00 86.75 93 LEU A O 1
ATOM 711 N N . LYS A 1 94 ? 5.517 6.238 2.550 1.00 88.38 94 LYS A N 1
ATOM 712 C CA . LYS A 1 94 ? 4.769 6.982 3.570 1.00 88.38 94 LYS A CA 1
ATOM 713 C C . LYS A 1 94 ? 3.528 6.206 4.005 1.00 88.38 94 LYS A C 1
ATOM 715 O O . LYS A 1 94 ? 3.278 6.072 5.201 1.00 88.38 94 LYS A O 1
ATOM 720 N N . THR A 1 95 ? 2.797 5.635 3.050 1.00 90.75 95 THR A N 1
ATOM 721 C CA . THR A 1 95 ? 1.619 4.803 3.330 1.00 90.75 95 THR A CA 1
ATOM 722 C C . THR A 1 95 ? 1.985 3.556 4.137 1.00 90.75 95 THR A C 1
ATOM 724 O O . THR A 1 95 ? 1.312 3.249 5.121 1.00 90.75 95 THR A O 1
ATOM 727 N N . ALA A 1 96 ? 3.074 2.869 3.780 1.00 89.00 96 ALA A N 1
ATOM 728 C CA . ALA A 1 96 ? 3.555 1.701 4.515 1.00 89.00 96 ALA A CA 1
ATOM 729 C C . ALA A 1 96 ? 3.940 2.058 5.963 1.00 89.00 96 ALA A C 1
ATOM 731 O O . ALA A 1 96 ? 3.531 1.368 6.895 1.00 89.00 96 ALA A O 1
ATOM 732 N N . ARG A 1 97 ? 4.637 3.185 6.176 1.00 86.88 97 ARG A N 1
ATOM 733 C CA . ARG A 1 97 ? 4.968 3.704 7.521 1.00 86.88 97 ARG A CA 1
ATOM 734 C C . ARG A 1 97 ? 3.721 3.956 8.365 1.00 86.88 97 ARG A C 1
ATOM 736 O O . ARG A 1 97 ? 3.676 3.588 9.539 1.00 86.88 97 ARG A O 1
ATOM 743 N N . ILE A 1 98 ? 2.693 4.548 7.761 1.00 89.69 98 ILE A N 1
ATOM 744 C CA . ILE A 1 98 ? 1.410 4.789 8.426 1.00 89.69 98 ILE A CA 1
ATOM 745 C C . ILE A 1 98 ? 0.749 3.459 8.794 1.00 89.69 98 ILE A C 1
ATOM 747 O O . ILE A 1 98 ? 0.361 3.272 9.946 1.00 89.69 98 ILE A O 1
ATOM 751 N N . ALA A 1 99 ? 0.679 2.506 7.865 1.00 89.94 99 ALA A N 1
ATOM 752 C CA . ALA A 1 99 ? 0.094 1.195 8.125 1.00 89.94 99 ALA A CA 1
ATOM 753 C C . ALA A 1 99 ? 0.812 0.452 9.268 1.00 89.94 99 ALA A C 1
ATOM 755 O O . ALA A 1 99 ? 0.146 -0.067 10.163 1.00 89.94 99 ALA A O 1
ATOM 756 N N . ILE A 1 100 ? 2.148 0.488 9.309 1.00 87.62 100 ILE A N 1
ATOM 757 C CA . ILE A 1 100 ? 2.940 -0.085 10.408 1.00 87.62 100 ILE A CA 1
ATOM 758 C C . ILE A 1 100 ? 2.626 0.619 11.732 1.00 87.62 100 ILE A C 1
ATOM 760 O O . ILE A 1 100 ? 2.388 -0.056 12.729 1.00 87.62 100 ILE A O 1
ATOM 764 N N . SER A 1 101 ? 2.540 1.956 11.755 1.00 88.00 101 SER A N 1
ATOM 765 C CA . SER A 1 101 ? 2.161 2.674 12.982 1.00 88.00 101 SER A CA 1
ATOM 766 C C . SER A 1 101 ? 0.759 2.306 13.476 1.00 88.00 101 SER A C 1
ATOM 768 O O . SER A 1 101 ? 0.564 2.138 14.677 1.00 88.00 101 SER A O 1
ATOM 770 N N . ILE A 1 102 ? -0.200 2.083 12.569 1.00 89.62 102 ILE A N 1
ATOM 771 C CA . ILE A 1 102 ? -1.542 1.609 12.930 1.00 89.62 102 ILE A CA 1
ATOM 772 C C . ILE A 1 102 ? -1.471 0.196 13.517 1.00 89.62 102 ILE A C 1
ATOM 774 O O . ILE A 1 102 ? -2.113 -0.073 14.528 1.00 89.62 102 ILE A O 1
ATOM 778 N N . ILE A 1 103 ? -0.680 -0.703 12.926 1.00 88.50 103 ILE A N 1
ATOM 779 C CA . ILE A 1 103 ? -0.476 -2.055 13.464 1.00 88.50 103 ILE A CA 1
ATOM 780 C C . ILE A 1 103 ? 0.117 -1.984 14.876 1.00 88.50 103 ILE A C 1
ATOM 782 O O . ILE A 1 103 ? -0.370 -2.672 15.772 1.00 88.50 103 ILE A O 1
ATOM 786 N N . THR A 1 104 ? 1.115 -1.127 15.106 1.00 88.44 104 THR A N 1
ATOM 787 C CA . THR A 1 104 ? 1.699 -0.917 16.439 1.00 88.44 104 THR A CA 1
ATOM 788 C C . THR A 1 104 ? 0.655 -0.405 17.434 1.00 88.44 104 THR A C 1
ATOM 790 O O . THR A 1 104 ? 0.506 -1.003 18.497 1.00 88.44 104 THR A O 1
ATOM 793 N N . LEU A 1 105 ? -0.154 0.5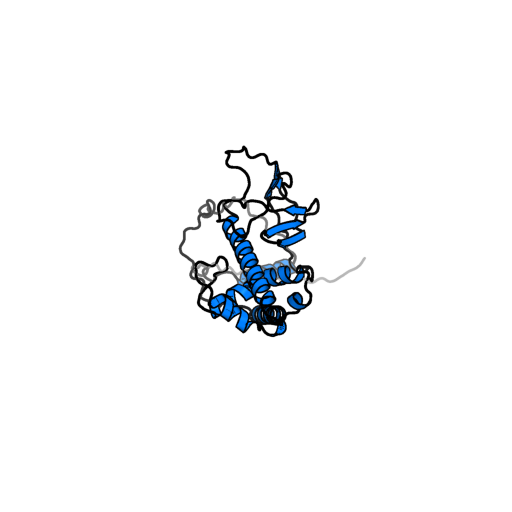94 17.062 1.00 88.06 105 LEU A N 1
ATOM 794 C CA . LEU A 1 105 ? -1.266 1.083 17.893 1.00 88.06 105 LEU A CA 1
ATOM 795 C C . LEU A 1 105 ? -2.282 -0.022 18.231 1.00 88.06 105 LEU A C 1
ATOM 797 O O . LEU A 1 105 ? -2.782 -0.100 19.353 1.00 88.06 105 LEU A O 1
ATOM 801 N N . LEU A 1 106 ? -2.595 -0.894 17.268 1.00 87.00 106 LEU A N 1
ATOM 802 C CA . LEU A 1 106 ? -3.505 -2.022 17.479 1.00 87.00 106 LEU A CA 1
ATOM 803 C C . LEU A 1 106 ? -2.906 -3.086 18.409 1.00 87.00 106 LEU A C 1
ATOM 805 O O . LEU A 1 106 ? -3.656 -3.702 19.167 1.00 87.00 106 LEU A O 1
ATOM 809 N N . LYS A 1 107 ? -1.582 -3.289 18.369 1.00 85.81 107 LYS A N 1
ATOM 810 C CA . LYS A 1 107 ? -0.855 -4.219 19.250 1.00 85.81 107 LYS A CA 1
ATOM 811 C C . LYS A 1 107 ? -0.702 -3.702 20.677 1.00 85.81 107 LYS A C 1
ATOM 813 O O . LYS A 1 107 ? -0.733 -4.503 21.605 1.00 85.81 107 LYS A O 1
ATOM 818 N N . GLU A 1 108 ? -0.525 -2.394 20.855 1.00 86.25 108 GLU A N 1
ATOM 819 C CA . GLU A 1 108 ? -0.440 -1.762 22.180 1.00 86.25 108 GLU A CA 1
ATOM 820 C C . GLU A 1 108 ? -1.746 -1.912 22.971 1.00 86.25 108 GLU A C 1
ATOM 822 O O . GLU A 1 108 ? -1.741 -1.952 24.203 1.00 86.25 108 GLU A O 1
ATOM 827 N N . GLN A 1 109 ? -2.878 -2.038 22.275 1.00 79.44 109 GLN A N 1
ATOM 828 C CA . GLN A 1 109 ? -4.171 -2.191 22.917 1.00 79.44 109 GLN A CA 1
ATOM 829 C C . GLN A 1 109 ? -4.435 -3.639 23.355 1.00 79.44 109 GLN A C 1
ATOM 831 O O . GLN A 1 109 ? -4.352 -4.581 22.572 1.00 79.44 109 GLN A O 1
ATOM 836 N N . SER A 1 110 ? -4.897 -3.820 24.598 1.00 67.44 110 SER A N 1
ATOM 837 C CA . SER A 1 110 ? -5.199 -5.148 25.173 1.00 67.44 110 SER A CA 1
ATOM 838 C C . SER A 1 110 ? -6.275 -5.945 24.419 1.00 67.44 110 SER A C 1
ATOM 840 O O . SER A 1 110 ? -6.335 -7.171 24.513 1.00 67.44 110 SER A O 1
ATOM 842 N N . ARG A 1 111 ? -7.149 -5.257 23.674 1.00 71.19 111 ARG A N 1
ATOM 843 C CA . ARG A 1 111 ? -8.145 -5.851 22.773 1.00 71.19 111 ARG A CA 1
ATOM 844 C C . ARG A 1 111 ? -8.201 -5.063 21.469 1.00 71.19 111 ARG A C 1
ATOM 846 O O . ARG A 1 111 ? -8.680 -3.930 21.454 1.00 71.19 111 ARG A O 1
ATOM 853 N N . VAL A 1 112 ? -7.819 -5.718 20.377 1.00 65.19 112 VAL A N 1
ATOM 854 C CA . VAL A 1 112 ? -7.799 -5.161 19.012 1.00 65.19 112 VAL A CA 1
ATOM 855 C C . VAL A 1 112 ? -9.175 -4.635 18.565 1.00 65.19 112 VAL A C 1
ATOM 857 O O . VAL A 1 112 ? -9.264 -3.675 17.808 1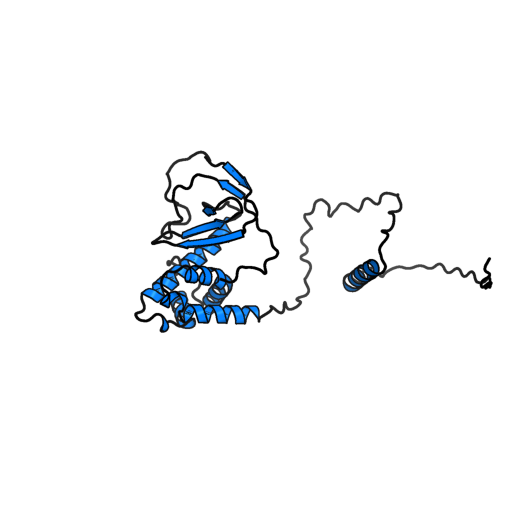.00 65.19 112 VAL A O 1
ATOM 860 N N . SER A 1 113 ? -10.272 -5.203 19.078 1.00 66.00 113 SER A N 1
ATOM 861 C CA . SER A 1 113 ? -11.644 -4.781 18.756 1.00 66.00 113 SER A CA 1
ATOM 862 C C . SER A 1 113 ? -12.083 -3.454 19.386 1.00 66.00 113 SER A C 1
ATOM 864 O O . SER A 1 113 ? -13.149 -2.955 19.036 1.00 66.00 113 SER A O 1
ATOM 866 N N . ARG A 1 114 ? -11.307 -2.874 20.315 1.00 73.50 114 ARG A N 1
ATOM 867 C CA . ARG A 1 114 ? -11.668 -1.603 20.973 1.00 73.50 114 ARG A CA 1
ATOM 868 C C . ARG A 1 114 ? -11.362 -0.372 20.130 1.00 73.50 114 ARG A C 1
ATOM 870 O O . ARG A 1 114 ? -11.928 0.674 20.412 1.00 73.50 114 ARG A O 1
ATOM 877 N N . LEU A 1 115 ? -10.452 -0.479 19.165 1.00 81.62 115 LEU A N 1
ATOM 878 C CA . LEU A 1 115 ? -10.075 0.640 18.310 1.00 81.62 115 LEU A CA 1
ATOM 879 C C . LEU A 1 115 ? -10.953 0.625 17.063 1.00 81.62 115 LEU A C 1
ATOM 881 O O . LEU A 1 115 ? -10.782 -0.209 16.169 1.00 81.62 115 LEU A O 1
ATOM 885 N N . SER A 1 116 ? -11.921 1.538 17.028 1.00 86.88 116 SER A N 1
ATOM 886 C CA . SER A 1 116 ? -12.716 1.771 15.828 1.00 86.88 116 SER A CA 1
ATOM 887 C C . SER A 1 116 ? -11.906 2.542 14.782 1.00 86.88 116 SER A C 1
ATOM 889 O O . SER A 1 116 ? -10.860 3.129 15.070 1.00 86.88 116 SER A O 1
ATOM 891 N N . PHE A 1 117 ? -12.415 2.586 13.552 1.00 88.38 117 PHE A N 1
ATOM 892 C CA . PHE A 1 117 ? -11.822 3.380 12.475 1.00 88.38 117 PHE A CA 1
ATOM 893 C C . PHE A 1 117 ? -11.655 4.865 12.852 1.00 88.38 117 PHE A C 1
ATOM 895 O O . PHE A 1 117 ? -10.603 5.454 12.607 1.00 88.38 117 PHE A O 1
ATOM 902 N N . ALA A 1 118 ? -12.658 5.449 13.514 1.00 89.06 118 ALA A N 1
ATOM 903 C CA . ALA A 1 118 ? -12.619 6.840 13.960 1.00 89.06 118 ALA A CA 1
ATOM 904 C C . ALA A 1 118 ? -11.574 7.071 15.064 1.00 89.06 118 ALA A C 1
ATOM 906 O O . ALA A 1 118 ? -10.891 8.096 15.058 1.00 89.06 118 ALA A O 1
ATOM 907 N N . ASP A 1 119 ? -11.404 6.109 15.975 1.00 89.25 119 ASP A N 1
ATOM 908 C CA . ASP A 1 119 ? -10.416 6.212 17.055 1.00 89.25 119 ASP A CA 1
ATOM 909 C C . ASP A 1 119 ? -8.986 6.193 16.510 1.00 89.25 119 ASP A C 1
ATOM 911 O O . ASP A 1 119 ? -8.145 6.974 16.956 1.00 89.25 119 ASP A O 1
ATOM 915 N N . VAL A 1 120 ? -8.719 5.346 15.508 1.00 89.94 120 VAL A N 1
ATOM 916 C CA . VAL A 1 120 ? -7.416 5.299 14.828 1.00 89.94 120 VAL A CA 1
ATOM 917 C C . VAL A 1 120 ? -7.131 6.621 14.117 1.00 89.94 120 VAL A C 1
ATOM 919 O O . VAL A 1 120 ? -6.042 7.166 14.275 1.00 89.94 120 VAL A O 1
ATOM 922 N N . ILE A 1 121 ? -8.105 7.186 13.394 1.00 91.06 121 ILE A N 1
ATOM 923 C CA . ILE A 1 121 ? -7.944 8.498 12.742 1.00 91.06 121 ILE A CA 1
ATOM 924 C C . ILE A 1 121 ? -7.633 9.582 13.768 1.00 91.06 121 ILE A C 1
ATOM 926 O O . ILE A 1 121 ? -6.712 10.375 13.567 1.00 91.06 121 ILE A O 1
ATOM 930 N N . LYS A 1 122 ? -8.365 9.596 14.886 1.00 90.88 122 LYS A N 1
ATOM 931 C CA . LYS A 1 122 ? -8.133 10.557 15.962 1.00 90.88 122 LYS A CA 1
ATOM 932 C C . LYS A 1 122 ? -6.711 10.427 16.513 1.00 90.88 122 LYS A C 1
ATOM 934 O O . LYS A 1 122 ? -6.001 11.425 16.601 1.00 90.88 122 LYS A O 1
ATOM 939 N N . LYS A 1 123 ? -6.253 9.204 16.790 1.00 88.31 123 LYS A N 1
ATOM 940 C CA . LYS A 1 123 ? -4.888 8.942 17.273 1.00 88.31 123 LYS A CA 1
ATOM 941 C C . LYS A 1 123 ? -3.808 9.357 16.274 1.00 88.31 123 LYS A C 1
ATOM 943 O O . LYS A 1 123 ? -2.803 9.927 16.682 1.00 88.31 123 LYS A O 1
ATOM 948 N N . LEU A 1 124 ? -4.034 9.140 14.981 1.00 87.56 124 LEU A N 1
ATOM 949 C CA . LEU A 1 124 ? -3.119 9.584 13.925 1.00 87.56 124 LEU A CA 1
ATOM 950 C C . LEU A 1 124 ? -3.107 11.111 13.758 1.00 87.56 124 LEU A C 1
ATOM 952 O O . LEU A 1 124 ? -2.065 11.675 13.439 1.00 87.56 124 LEU A O 1
ATOM 956 N N . SER A 1 125 ? -4.234 11.789 14.000 1.00 88.38 125 SER A N 1
ATOM 957 C CA . SER A 1 125 ? -4.305 13.260 13.980 1.00 88.38 125 SER A CA 1
ATOM 958 C C . SER A 1 125 ? -3.614 13.918 15.182 1.00 88.38 125 SER A C 1
ATOM 960 O O . SER A 1 125 ? -3.191 15.069 15.098 1.00 88.38 125 SER A O 1
ATOM 962 N N . GLU A 1 126 ? -3.459 13.178 16.287 1.00 88.94 126 GLU A N 1
ATOM 963 C CA . GLU A 1 126 ? -2.738 13.610 17.494 1.00 88.94 126 GLU A CA 1
ATOM 964 C C . GLU A 1 126 ? -1.206 13.534 17.329 1.00 88.94 126 GLU A C 1
ATOM 966 O O . GLU A 1 126 ? -0.468 14.031 18.183 1.00 88.94 126 GLU A O 1
ATOM 971 N N . TYR A 1 127 ? -0.700 12.930 16.247 1.00 85.25 127 TYR A N 1
ATOM 972 C CA . TYR A 1 127 ? 0.737 12.863 15.995 1.00 85.25 127 TYR A CA 1
ATOM 973 C C . TYR A 1 127 ? 1.323 14.259 15.752 1.00 85.25 127 TYR A C 1
ATOM 975 O O . TYR A 1 127 ? 0.778 15.080 15.015 1.00 85.25 127 TYR A O 1
ATOM 983 N N . LYS A 1 128 ? 2.477 14.524 16.368 1.00 82.31 128 LYS A N 1
ATOM 984 C CA . LYS A 1 128 ? 3.304 15.708 16.096 1.00 82.31 128 LYS A CA 1
ATOM 985 C C . LYS A 1 128 ? 3.994 15.593 14.736 1.00 82.31 128 LYS A C 1
ATOM 987 O O . LYS A 1 128 ? 4.255 14.486 14.269 1.00 82.31 128 LYS A O 1
ATOM 992 N N . GLN A 1 129 ? 4.343 16.737 14.147 1.00 77.00 129 GLN A N 1
ATOM 993 C CA . GLN A 1 129 ? 5.051 16.818 12.860 1.00 77.00 129 GLN A CA 1
ATOM 994 C C . GLN A 1 129 ? 6.394 16.071 12.857 1.00 77.00 129 GLN A C 1
ATOM 996 O O . GLN A 1 129 ? 6.806 15.579 11.813 1.00 77.00 129 GLN A O 1
ATOM 1001 N N . ASP A 1 130 ? 7.018 15.917 14.026 1.00 74.88 130 ASP A N 1
ATOM 1002 C CA . ASP A 1 130 ? 8.285 15.196 14.196 1.00 74.88 130 ASP A CA 1
ATOM 1003 C C . ASP A 1 130 ? 8.140 13.670 14.035 1.00 74.88 130 ASP A C 1
ATOM 1005 O O . ASP A 1 130 ? 9.129 12.955 13.870 1.00 74.88 130 ASP A O 1
ATOM 1009 N N . HIS A 1 131 ? 6.913 13.133 14.079 1.00 74.50 131 HIS A N 1
ATOM 1010 C CA . HIS A 1 131 ? 6.686 11.708 13.859 1.00 74.50 131 HIS A CA 1
ATOM 1011 C C . HIS A 1 131 ? 6.682 11.378 12.364 1.00 74.50 131 HIS A C 1
ATOM 1013 O O . HIS A 1 131 ? 5.923 11.941 11.577 1.00 74.50 131 HIS A O 1
ATOM 1019 N N . LYS A 1 132 ? 7.452 10.352 11.983 1.00 71.19 132 LYS A N 1
ATOM 1020 C CA . LYS A 1 132 ? 7.601 9.862 10.596 1.00 71.19 132 LYS A CA 1
ATOM 1021 C C . LYS A 1 132 ? 6.283 9.446 9.920 1.00 71.19 132 LYS A C 1
ATOM 1023 O O . LYS A 1 132 ? 6.224 9.373 8.694 1.00 71.19 132 LYS A O 1
ATOM 1028 N N . SER A 1 133 ? 5.236 9.193 10.705 1.00 76.44 133 SER A N 1
ATOM 1029 C CA . SER A 1 133 ? 3.888 8.832 10.243 1.00 76.44 133 SER A CA 1
ATOM 1030 C C . SER A 1 133 ? 2.900 10.009 10.251 1.00 76.44 133 SER A C 1
ATOM 1032 O O . SER A 1 133 ? 1.696 9.792 10.127 1.00 76.44 133 SER A O 1
ATOM 1034 N N . TYR A 1 134 ? 3.372 11.254 10.397 1.00 83.00 134 TYR A N 1
ATOM 1035 C CA . TYR A 1 134 ? 2.515 12.438 10.378 1.00 83.00 134 TYR A CA 1
ATOM 1036 C C . TYR A 1 134 ? 1.924 12.704 8.982 1.00 83.00 134 TYR A C 1
ATOM 1038 O O . TYR A 1 134 ? 2.614 12.738 7.953 1.00 83.00 134 TYR A O 1
ATOM 1046 N N . ILE A 1 135 ? 0.609 12.921 8.953 1.00 81.88 135 ILE A N 1
ATOM 1047 C CA . ILE A 1 135 ? -0.144 13.259 7.740 1.00 81.88 135 ILE A CA 1
ATOM 1048 C C . ILE A 1 135 ? -0.635 14.699 7.836 1.00 81.88 135 ILE A C 1
ATOM 1050 O O . ILE A 1 135 ? -0.277 15.534 7.009 1.00 81.88 135 ILE A O 1
ATOM 1054 N N . SER A 1 136 ? -1.485 14.964 8.824 1.00 85.50 136 SER A N 1
ATOM 1055 C CA . SER A 1 136 ? -2.127 16.249 9.066 1.00 85.50 136 SER A CA 1
ATOM 1056 C C . SER A 1 136 ? -2.727 16.251 10.469 1.00 85.50 136 SER A C 1
ATOM 1058 O O . SER A 1 136 ? -3.055 15.196 11.008 1.00 85.50 136 SER A O 1
ATOM 1060 N N . THR A 1 137 ? -2.911 17.439 11.033 1.00 86.88 137 THR A N 1
ATOM 1061 C CA . THR A 1 137 ? -3.628 17.638 12.300 1.00 86.88 137 THR A CA 1
ATOM 1062 C C . THR A 1 137 ? -5.151 17.613 12.104 1.00 86.88 137 THR A C 1
ATOM 1064 O O . THR A 1 137 ? -5.886 17.378 13.057 1.00 86.88 137 THR A O 1
ATOM 1067 N N . ASP A 1 138 ? -5.649 17.825 10.878 1.00 89.56 138 ASP A N 1
ATOM 1068 C CA . ASP A 1 138 ? -7.082 17.720 10.574 1.00 89.56 138 ASP A CA 1
ATOM 1069 C C . ASP A 1 138 ? -7.499 16.239 10.446 1.00 89.56 138 ASP A C 1
ATOM 1071 O O . ASP A 1 138 ? -7.047 15.562 9.511 1.00 89.56 138 ASP A O 1
ATOM 1075 N N . PRO A 1 139 ? -8.391 15.719 11.316 1.00 88.69 139 PRO A N 1
ATOM 1076 C CA . PRO A 1 139 ? -8.842 14.329 11.246 1.00 88.69 139 PRO A CA 1
ATOM 1077 C C . PRO A 1 139 ? -9.530 14.004 9.914 1.00 88.69 139 PRO A C 1
ATOM 1079 O O . PRO A 1 139 ? -9.405 12.884 9.416 1.00 88.69 139 PRO A O 1
ATOM 1082 N N . MET A 1 140 ? -10.188 14.978 9.276 1.00 88.88 140 MET A N 1
ATOM 1083 C CA . MET A 1 140 ? -10.828 14.755 7.978 1.00 88.88 140 MET A CA 1
ATOM 1084 C C . MET A 1 140 ? -9.796 14.579 6.857 1.00 88.88 140 MET A C 1
ATOM 1086 O O . MET A 1 140 ? -10.017 13.805 5.924 1.00 88.88 140 MET A O 1
ATOM 1090 N N . ALA A 1 141 ? -8.667 15.290 6.915 1.00 88.44 141 ALA A N 1
ATOM 1091 C CA . ALA A 1 141 ? -7.565 15.113 5.970 1.00 88.44 141 ALA A CA 1
ATOM 1092 C C . ALA A 1 141 ? -6.885 13.749 6.139 1.00 88.44 141 ALA A C 1
ATOM 1094 O O . ALA A 1 141 ? -6.590 13.088 5.141 1.00 88.44 141 ALA A O 1
ATOM 1095 N N . VAL A 1 142 ? -6.709 13.310 7.388 1.00 89.50 142 VAL A N 1
ATOM 1096 C CA . VAL A 1 142 ? -6.191 11.978 7.728 1.00 89.50 142 VAL A CA 1
ATOM 1097 C C . VAL A 1 142 ? -7.116 10.882 7.196 1.00 89.50 142 VAL A C 1
ATOM 1099 O O . VAL A 1 142 ? -6.648 9.984 6.497 1.00 89.50 142 VAL A O 1
ATOM 1102 N N . GLU A 1 143 ? -8.428 10.987 7.433 1.00 91.56 143 GLU A N 1
ATOM 1103 C CA . GLU A 1 143 ? -9.415 10.033 6.906 1.00 91.56 143 GLU A CA 1
ATOM 1104 C C . GLU A 1 143 ? -9.334 9.937 5.379 1.00 91.56 143 GLU A C 1
ATOM 1106 O O . GLU A 1 143 ? -9.243 8.840 4.828 1.00 91.56 143 GLU A O 1
ATOM 1111 N N . ARG A 1 144 ? -9.313 11.081 4.681 1.00 90.00 144 ARG A N 1
ATOM 1112 C CA . ARG A 1 144 ? -9.208 11.107 3.213 1.00 90.00 144 ARG A CA 1
ATOM 1113 C C . ARG A 1 144 ? -7.961 10.384 2.718 1.00 90.00 144 ARG A C 1
ATOM 1115 O O . ARG A 1 144 ? -8.071 9.595 1.784 1.00 90.00 144 ARG A O 1
ATOM 1122 N N . TYR A 1 145 ? -6.810 10.646 3.333 1.00 91.19 145 TYR A N 1
ATOM 1123 C CA . TYR A 1 145 ? -5.552 10.012 2.950 1.00 91.19 145 TYR A CA 1
ATOM 1124 C C . TYR A 1 145 ? -5.615 8.490 3.134 1.00 91.19 145 TYR A C 1
ATOM 1126 O O . TYR A 1 145 ? -5.319 7.743 2.203 1.00 91.19 145 TYR A O 1
ATOM 1134 N N . ILE A 1 146 ? -6.068 8.030 4.304 1.00 91.81 146 ILE A N 1
ATOM 1135 C CA . ILE A 1 146 ? -6.160 6.600 4.626 1.00 91.81 146 ILE A CA 1
ATOM 1136 C C . ILE A 1 146 ? -7.119 5.884 3.675 1.00 91.81 146 ILE A C 1
ATOM 1138 O O . ILE A 1 146 ? -6.799 4.799 3.205 1.00 91.81 146 ILE A O 1
ATOM 1142 N N . VAL A 1 147 ? -8.273 6.478 3.362 1.00 91.56 147 VAL A N 1
ATOM 1143 C CA . VAL A 1 147 ? -9.258 5.842 2.476 1.00 91.56 147 VAL A CA 1
ATOM 1144 C C . VAL A 1 147 ? -8.761 5.793 1.027 1.00 91.56 147 VAL A C 1
ATOM 1146 O O . VAL A 1 147 ? -8.929 4.770 0.371 1.00 91.56 147 VAL A O 1
ATOM 1149 N N . VAL A 1 148 ? -8.103 6.848 0.530 1.00 89.81 148 VAL A N 1
ATOM 1150 C CA . VAL A 1 148 ? -7.527 6.864 -0.832 1.00 89.81 148 VAL A CA 1
ATOM 1151 C C . VAL A 1 148 ? -6.416 5.823 -0.983 1.00 89.81 148 VAL A C 1
ATOM 1153 O O . VAL A 1 148 ? -6.363 5.123 -1.991 1.00 89.81 148 VAL A O 1
ATOM 1156 N N . HIS A 1 149 ? -5.558 5.682 0.027 1.00 90.62 149 HIS A N 1
ATOM 1157 C CA . HIS A 1 149 ? -4.466 4.705 0.030 1.00 90.62 149 HIS A CA 1
ATOM 1158 C C . HIS A 1 149 ? -4.845 3.375 0.701 1.00 90.62 149 HIS A C 1
ATOM 1160 O O . HIS A 1 149 ? -3.980 2.541 0.982 1.00 90.62 149 HIS A O 1
ATOM 1166 N N . GLY A 1 150 ? -6.141 3.152 0.933 1.00 89.88 150 GLY A N 1
ATOM 1167 C CA . GLY A 1 150 ? -6.635 2.046 1.743 1.00 89.88 150 GLY A CA 1
ATOM 1168 C C . GLY A 1 150 ? -6.301 0.680 1.160 1.00 89.88 150 GLY A C 1
ATOM 1169 O O . GLY A 1 150 ? -6.002 -0.234 1.916 1.00 89.88 150 GLY A O 1
ATOM 1170 N N . GLN A 1 151 ? -6.224 0.552 -0.168 1.00 87.69 151 GLN A N 1
ATOM 1171 C CA . GLN A 1 151 ? -5.865 -0.711 -0.820 1.00 87.69 151 GLN A CA 1
ATOM 1172 C C . GLN A 1 151 ? -4.473 -1.210 -0.404 1.00 87.69 151 GLN A C 1
ATOM 1174 O O . GLN A 1 151 ? -4.295 -2.395 -0.130 1.00 87.69 151 GLN A O 1
ATOM 1179 N N . ILE A 1 152 ? -3.504 -0.296 -0.305 1.00 88.50 152 ILE A N 1
ATOM 1180 C CA . ILE A 1 152 ? -2.134 -0.611 0.121 1.00 88.50 152 ILE A CA 1
ATOM 1181 C C . ILE A 1 152 ? -2.134 -1.034 1.593 1.00 88.50 152 ILE A C 1
ATOM 1183 O O . ILE A 1 152 ? -1.486 -2.006 1.972 1.00 88.50 152 ILE A O 1
ATOM 1187 N N . ILE A 1 153 ? -2.906 -0.327 2.423 1.00 91.38 153 ILE A N 1
ATOM 1188 C CA . ILE A 1 153 ? -3.042 -0.634 3.850 1.00 91.38 153 ILE A CA 1
ATOM 1189 C C . ILE A 1 153 ? -3.678 -2.020 4.029 1.00 91.38 153 ILE A C 1
ATOM 1191 O O . ILE A 1 153 ? -3.151 -2.843 4.770 1.00 91.38 153 ILE A O 1
ATOM 1195 N N . LEU A 1 154 ? -4.765 -2.321 3.316 1.00 90.56 154 LEU A N 1
ATOM 1196 C CA . LEU A 1 154 ? -5.436 -3.622 3.363 1.00 90.56 154 LEU A CA 1
ATOM 1197 C C . LEU A 1 154 ? -4.514 -4.766 2.929 1.00 90.56 154 LEU A C 1
ATOM 1199 O O . LEU A 1 154 ? -4.537 -5.828 3.550 1.00 90.56 154 LEU A O 1
ATOM 1203 N N . GLN A 1 155 ? -3.686 -4.548 1.904 1.00 88.69 155 GLN A N 1
ATOM 1204 C CA . GLN A 1 155 ? -2.679 -5.522 1.483 1.00 88.69 155 GLN A CA 1
ATOM 1205 C C . GLN A 1 155 ? -1.667 -5.801 2.601 1.00 88.69 155 GLN A C 1
ATOM 1207 O O . GLN A 1 155 ? -1.412 -6.963 2.905 1.00 88.69 155 GLN A O 1
ATOM 1212 N N . LEU A 1 156 ? -1.155 -4.759 3.263 1.00 88.50 156 LEU A N 1
ATOM 1213 C CA . LEU A 1 156 ? -0.199 -4.918 4.364 1.00 88.50 156 LEU A CA 1
ATOM 1214 C C . LEU A 1 156 ? -0.803 -5.681 5.554 1.00 88.50 156 LEU A C 1
ATOM 1216 O O . LEU A 1 156 ? -0.151 -6.521 6.167 1.00 88.50 156 LEU A O 1
ATOM 1220 N N . PHE A 1 157 ? -2.076 -5.420 5.861 1.00 88.00 157 PHE A N 1
ATOM 1221 C CA . PHE A 1 157 ? -2.804 -6.141 6.905 1.00 88.00 157 PHE A CA 1
ATOM 1222 C C . PHE A 1 157 ? -3.087 -7.598 6.530 1.00 88.00 157 PHE A C 1
ATOM 1224 O O . PHE A 1 157 ? -3.123 -8.441 7.419 1.00 88.00 157 PHE A O 1
ATOM 1231 N N . ALA A 1 158 ? -3.292 -7.917 5.250 1.00 86.88 158 ALA A N 1
ATOM 1232 C CA . ALA A 1 158 ? -3.531 -9.292 4.810 1.00 86.88 158 ALA A CA 1
ATOM 1233 C C . ALA A 1 158 ? -2.298 -10.193 5.005 1.00 86.88 158 ALA A C 1
ATOM 1235 O O . ALA A 1 158 ? -2.463 -11.365 5.351 1.00 86.88 158 ALA A O 1
ATOM 1236 N N . GLU A 1 159 ? -1.103 -9.621 4.835 1.00 84.44 159 GLU A N 1
ATOM 1237 C CA . GLU A 1 159 ? 0.192 -10.294 5.009 1.00 84.44 159 GLU A CA 1
ATOM 1238 C C . GLU A 1 159 ? 0.594 -10.451 6.489 1.00 84.44 159 GLU A C 1
ATOM 1240 O O . GLU A 1 159 ? 1.454 -11.259 6.833 1.00 84.44 159 GLU A O 1
ATOM 1245 N N . PHE A 1 160 ? -0.034 -9.704 7.404 1.00 84.06 160 PHE A N 1
ATOM 1246 C CA . PHE A 1 160 ? 0.308 -9.758 8.826 1.00 84.06 160 PHE A CA 1
ATOM 1247 C C . PHE A 1 160 ? -0.094 -11.115 9.455 1.00 84.06 160 PHE A C 1
ATOM 1249 O O . PHE A 1 160 ? -1.234 -11.550 9.280 1.00 84.06 160 PHE A O 1
ATOM 1256 N N . PRO A 1 161 ? 0.772 -11.774 10.255 1.00 84.12 161 PRO A N 1
ATOM 1257 C CA . PRO A 1 161 ? 0.526 -13.139 10.744 1.00 84.12 161 PRO A CA 1
ATOM 1258 C C . PRO A 1 161 ? -0.600 -13.270 11.791 1.00 84.12 161 PRO A C 1
ATOM 1260 O O . PRO A 1 161 ? -1.114 -14.366 11.997 1.00 84.12 161 PRO A O 1
ATOM 1263 N N . ASP A 1 162 ? -0.998 -12.188 12.471 1.00 84.94 162 ASP A N 1
ATOM 1264 C CA . ASP A 1 162 ? -2.048 -12.215 13.506 1.00 84.94 162 ASP A CA 1
ATOM 1265 C C . ASP A 1 162 ? -3.459 -11.989 12.941 1.00 84.94 162 ASP A C 1
ATOM 1267 O O . ASP A 1 162 ? -3.863 -10.865 12.620 1.00 84.94 162 ASP A O 1
ATOM 1271 N N . ASP A 1 163 ? -4.257 -13.056 12.934 1.00 83.50 163 ASP A N 1
ATOM 1272 C CA . ASP A 1 163 ? -5.663 -13.069 12.522 1.00 83.50 163 ASP A CA 1
ATOM 1273 C C . ASP A 1 163 ? -6.549 -12.027 13.207 1.00 83.50 163 ASP A C 1
ATOM 1275 O O . ASP A 1 163 ? -7.484 -11.510 12.581 1.00 83.50 163 ASP A O 1
ATOM 1279 N N . LYS A 1 164 ? -6.275 -11.699 14.476 1.00 83.69 164 LYS A N 1
ATOM 1280 C CA . LYS A 1 164 ? -7.064 -10.709 15.224 1.00 83.69 164 LYS A CA 1
ATOM 1281 C C . LYS A 1 164 ? -6.856 -9.305 14.668 1.00 83.69 164 LYS A C 1
ATOM 1283 O O . LYS A 1 164 ? -7.795 -8.511 14.650 1.00 83.69 164 LYS A O 1
ATOM 1288 N N . ILE A 1 165 ? -5.646 -9.014 14.193 1.00 85.00 165 ILE A N 1
ATOM 1289 C CA . ILE A 1 165 ? -5.290 -7.740 13.560 1.00 85.00 165 ILE A CA 1
ATOM 1290 C C . ILE A 1 165 ? -5.854 -7.687 12.140 1.00 85.00 165 ILE A C 1
ATOM 1292 O O . ILE A 1 165 ? -6.461 -6.675 11.769 1.00 85.00 165 ILE A O 1
ATOM 1296 N N . ARG A 1 166 ? -5.774 -8.797 11.389 1.00 85.62 166 ARG A N 1
ATOM 1297 C CA . ARG A 1 166 ? -6.350 -8.887 10.034 1.00 85.62 166 ARG A CA 1
ATOM 1298 C C . ARG A 1 166 ? -7.856 -8.640 10.010 1.00 85.62 166 ARG A C 1
ATOM 1300 O O . ARG A 1 166 ? -8.358 -7.980 9.110 1.00 85.62 166 ARG A O 1
ATOM 1307 N N . LYS A 1 167 ? -8.584 -9.160 11.003 1.00 84.75 167 LYS A N 1
ATOM 1308 C CA . LYS A 1 167 ? -10.048 -9.022 11.123 1.00 84.75 167 LYS A CA 1
ATOM 1309 C C . LYS A 1 167 ? -10.466 -7.914 12.096 1.00 84.75 167 LYS A C 1
ATOM 1311 O O . LYS A 1 167 ? -11.551 -7.970 12.674 1.00 84.75 167 LYS A O 1
ATOM 1316 N N . SER A 1 168 ? -9.600 -6.927 12.316 1.00 86.12 168 SER A N 1
ATOM 1317 C CA . SER A 1 168 ? -9.871 -5.830 13.245 1.00 86.12 168 SER A CA 1
ATOM 1318 C C . SER A 1 168 ? -11.042 -4.950 12.789 1.00 86.12 168 SER A C 1
ATOM 1320 O O . SER A 1 168 ? -11.341 -4.827 11.598 1.00 86.12 168 SER A O 1
ATOM 1322 N N . ALA A 1 169 ? -11.687 -4.282 13.753 1.00 87.75 169 ALA A N 1
ATOM 1323 C CA . ALA A 1 169 ? -12.754 -3.318 13.477 1.00 87.75 169 ALA A CA 1
ATOM 1324 C C . ALA A 1 169 ? -12.274 -2.171 12.566 1.00 87.75 169 ALA A C 1
ATOM 1326 O O . ALA A 1 169 ? -13.052 -1.648 11.769 1.00 87.75 169 ALA A O 1
ATOM 1327 N N . PHE A 1 170 ? -10.984 -1.827 12.642 1.00 90.19 170 PHE A N 1
ATOM 1328 C CA . PHE A 1 170 ? -10.335 -0.885 11.737 1.00 90.19 170 PHE A CA 1
ATOM 1329 C C . PHE A 1 170 ? -10.355 -1.365 10.280 1.00 90.19 170 PHE A C 1
ATOM 1331 O O . PHE A 1 170 ? -10.819 -0.622 9.420 1.00 90.19 170 PHE A O 1
ATOM 1338 N N . VAL A 1 171 ? -9.906 -2.596 10.000 1.00 90.12 171 VAL A N 1
ATOM 1339 C CA . VAL A 1 171 ? -9.842 -3.146 8.630 1.00 90.12 171 VAL A CA 1
ATOM 1340 C C . VAL A 1 171 ? -11.233 -3.225 8.000 1.00 90.12 171 VAL A C 1
ATOM 1342 O O . VAL A 1 171 ? -11.422 -2.808 6.858 1.00 90.12 171 VAL A O 1
ATOM 1345 N N . ILE A 1 172 ? -12.224 -3.690 8.766 1.00 89.88 172 ILE A N 1
ATOM 1346 C CA . ILE A 1 172 ? -13.622 -3.759 8.315 1.00 89.88 172 ILE A CA 1
ATOM 1347 C C . ILE A 1 172 ? -14.170 -2.348 8.042 1.00 89.88 172 ILE A C 1
ATOM 1349 O O . ILE A 1 172 ? -14.815 -2.114 7.020 1.00 89.88 172 ILE A O 1
ATOM 1353 N N . GLY A 1 173 ? -13.886 -1.390 8.932 1.00 89.81 173 GLY A N 1
ATOM 1354 C CA . GLY A 1 173 ? -14.290 0.007 8.764 1.00 89.81 173 GLY A CA 1
ATOM 1355 C C . GLY A 1 173 ? -13.635 0.684 7.558 1.00 89.81 173 GLY A C 1
ATOM 1356 O O . GLY A 1 173 ? -14.312 1.411 6.833 1.00 89.81 173 GLY A O 1
ATOM 1357 N N . LEU A 1 174 ? -12.352 0.407 7.307 1.00 91.44 174 LEU A N 1
ATOM 1358 C CA . LEU A 1 174 ? -11.612 0.919 6.155 1.00 91.44 174 LEU A CA 1
ATOM 1359 C C . LEU A 1 174 ? -12.194 0.392 4.841 1.00 91.44 174 LEU A C 1
ATOM 1361 O O . LEU A 1 174 ? -12.470 1.190 3.948 1.00 91.44 174 LEU A O 1
ATOM 1365 N N . ALA A 1 175 ? -12.436 -0.918 4.740 1.00 89.75 175 ALA A N 1
ATOM 1366 C CA . ALA A 1 175 ? -13.041 -1.518 3.550 1.00 89.75 175 ALA A CA 1
ATOM 1367 C C . ALA A 1 175 ? -14.417 -0.900 3.247 1.00 89.75 175 ALA A C 1
ATOM 1369 O O . ALA A 1 175 ? -14.660 -0.446 2.130 1.00 89.75 175 ALA A O 1
ATOM 1370 N N . LYS A 1 176 ? -15.271 -0.757 4.271 1.00 91.25 176 LYS A N 1
ATOM 1371 C CA . LYS A 1 176 ? -16.580 -0.103 4.133 1.00 91.25 176 LYS A CA 1
ATOM 1372 C C . LYS A 1 176 ? -16.458 1.350 3.655 1.00 91.25 176 LYS A C 1
ATOM 1374 O O . LYS A 1 176 ? -17.176 1.774 2.755 1.00 91.25 176 LYS A O 1
ATOM 1379 N N . LYS A 1 177 ? -15.528 2.120 4.227 1.00 89.62 177 LYS A N 1
ATOM 1380 C CA . LYS A 1 177 ? -15.279 3.518 3.836 1.00 89.62 177 LYS A CA 1
ATOM 1381 C C . LYS A 1 177 ? -14.743 3.644 2.414 1.00 89.62 177 LYS A C 1
ATOM 1383 O O . LYS A 1 177 ? -15.092 4.597 1.721 1.00 89.62 177 LYS A O 1
ATOM 1388 N N . MET A 1 178 ? -13.917 2.700 1.967 1.00 89.12 178 MET A N 1
ATOM 1389 C CA . MET A 1 178 ? -13.475 2.640 0.574 1.00 89.12 178 MET A CA 1
ATOM 1390 C C . MET A 1 178 ? -14.659 2.390 -0.359 1.00 89.12 178 MET A C 1
ATOM 1392 O O . MET A 1 178 ? -14.835 3.146 -1.312 1.00 89.12 178 MET A O 1
ATOM 1396 N N . GLU A 1 179 ? -15.510 1.405 -0.064 1.00 86.12 179 GLU A N 1
ATOM 1397 C CA . GLU A 1 179 ? -16.717 1.109 -0.853 1.00 86.12 179 GLU A CA 1
ATOM 1398 C C . GLU A 1 179 ? -17.658 2.322 -0.941 1.00 86.12 179 GLU A C 1
ATOM 1400 O O . GLU A 1 179 ? -18.044 2.730 -2.038 1.00 86.12 179 GLU A O 1
ATOM 1405 N N . GLU A 1 180 ? -17.936 2.989 0.185 1.00 85.94 180 GLU A N 1
ATOM 1406 C CA . GLU A 1 180 ? -18.723 4.234 0.226 1.00 85.94 180 GLU A CA 1
ATOM 1407 C C . GLU A 1 180 ? -18.151 5.314 -0.718 1.00 85.94 180 GLU A C 1
ATOM 1409 O O . GLU A 1 180 ? -18.893 6.023 -1.408 1.00 85.94 180 GLU A O 1
ATOM 1414 N N . ARG A 1 181 ? -16.818 5.420 -0.807 1.00 77.81 181 ARG A N 1
ATOM 1415 C CA . ARG A 1 181 ? -16.144 6.354 -1.722 1.00 77.81 181 ARG A CA 1
ATOM 1416 C C . ARG A 1 181 ? -16.167 5.897 -3.175 1.00 77.81 181 ARG A C 1
ATOM 1418 O O . ARG A 1 181 ? -16.333 6.750 -4.041 1.00 77.81 181 ARG A O 1
ATOM 1425 N N . HIS A 1 182 ? -16.060 4.600 -3.451 1.00 68.56 182 HIS A N 1
ATOM 1426 C CA . HIS A 1 182 ? -16.196 4.054 -4.806 1.00 68.56 182 HIS A CA 1
ATOM 1427 C C . HIS A 1 182 ? -17.596 4.300 -5.386 1.00 68.56 182 HIS A C 1
ATOM 1429 O O . HIS A 1 182 ? -17.731 4.613 -6.570 1.00 68.56 182 HIS A O 1
ATOM 1435 N N . HIS A 1 183 ? -18.639 4.243 -4.552 1.00 54.41 183 HIS A N 1
ATOM 1436 C CA . HIS A 1 183 ? -20.001 4.607 -4.958 1.00 54.41 183 HIS A CA 1
ATOM 1437 C C . HIS A 1 183 ? -20.189 6.118 -5.146 1.00 54.41 183 HIS A C 1
ATOM 1439 O O . HIS A 1 183 ? -21.082 6.549 -5.878 1.00 54.41 183 HIS A O 1
ATOM 1445 N N . THR A 1 184 ? -19.304 6.932 -4.565 1.00 56.03 184 THR A N 1
ATOM 1446 C CA . THR A 1 184 ? -19.233 8.371 -4.826 1.00 56.03 184 THR A CA 1
ATOM 1447 C C . THR A 1 184 ? -18.461 8.606 -6.125 1.00 56.03 184 THR A C 1
ATOM 1449 O O . THR A 1 184 ? -17.331 9.098 -6.129 1.00 56.03 184 THR A O 1
ATOM 1452 N N . LYS A 1 185 ? -19.070 8.256 -7.266 1.00 47.28 185 LYS A N 1
ATOM 1453 C CA . LYS A 1 185 ? -18.584 8.740 -8.564 1.00 47.28 185 LYS A CA 1
ATOM 1454 C C . LYS A 1 185 ? -18.520 10.256 -8.456 1.00 47.28 185 LYS A C 1
ATOM 1456 O O . LYS A 1 185 ? -19.537 10.895 -8.184 1.00 47.28 185 LYS A O 1
ATOM 1461 N N . TRP A 1 186 ? -17.329 10.830 -8.616 1.00 41.88 186 TRP A N 1
ATOM 1462 C CA . TRP A 1 186 ? -17.189 12.274 -8.682 1.00 41.88 186 TRP A CA 1
ATOM 1463 C C . TRP A 1 186 ? -18.059 12.730 -9.846 1.00 41.88 186 TRP A C 1
ATOM 1465 O O . TRP A 1 186 ? -17.708 12.537 -11.008 1.00 41.88 186 TRP A O 1
ATOM 1475 N N . LEU A 1 187 ? -19.218 13.310 -9.533 1.00 40.94 187 LEU A N 1
ATOM 1476 C CA . LEU A 1 187 ? -19.910 14.190 -10.451 1.00 40.94 187 LEU A CA 1
ATOM 1477 C C . LEU A 1 187 ? -18.929 15.332 -10.664 1.00 40.94 187 LEU A C 1
ATOM 1479 O O . LEU A 1 187 ? -18.888 16.288 -9.887 1.00 40.94 187 LEU A O 1
ATOM 1483 N N . VAL A 1 188 ? -18.061 15.177 -11.663 1.00 46.50 188 VAL A N 1
ATOM 1484 C CA . VAL A 1 188 ? -17.247 16.263 -12.173 1.00 46.50 188 VAL A CA 1
ATOM 1485 C C . VAL A 1 188 ? -18.282 17.300 -12.555 1.00 46.50 188 VAL A C 1
ATOM 1487 O O . VAL A 1 188 ? -18.982 17.150 -13.558 1.00 46.50 188 VAL A O 1
ATOM 1490 N N . LYS A 1 189 ? -18.478 18.312 -11.698 1.00 50.34 189 LYS A N 1
ATOM 1491 C CA . LYS A 1 189 ? -19.240 19.492 -12.087 1.00 50.34 189 LYS A CA 1
ATOM 1492 C C . LYS A 1 189 ? -18.590 19.888 -13.396 1.00 50.34 189 LYS A C 1
ATOM 1494 O O . LYS A 1 189 ? -17.383 20.131 -13.388 1.00 50.34 189 LYS A O 1
ATOM 1499 N N . LYS A 1 190 ? -19.350 19.866 -14.496 1.00 46.66 190 LYS A N 1
ATOM 1500 C CA . LYS A 1 190 ? -18.928 20.370 -15.804 1.00 46.66 190 LYS A CA 1
ATOM 1501 C C . LYS A 1 190 ? -18.638 21.865 -15.641 1.00 46.66 190 LYS A C 1
ATOM 1503 O O . LYS A 1 190 ? -19.394 22.717 -16.090 1.00 46.66 190 LYS A O 1
ATOM 1508 N N . LYS A 1 191 ? -17.575 22.213 -14.918 1.00 49.59 191 LYS A N 1
ATOM 1509 C CA . LYS A 1 191 ? -16.940 23.506 -15.025 1.00 49.59 191 LYS A CA 1
ATOM 1510 C C . LYS A 1 191 ? -16.433 23.495 -16.446 1.00 49.59 191 LYS A C 1
ATOM 1512 O O . LYS A 1 191 ? -15.602 22.658 -16.792 1.00 49.59 191 LYS A O 1
ATOM 1517 N N . LYS A 1 192 ? -17.052 24.356 -17.252 1.00 44.59 192 LYS A N 1
ATOM 1518 C CA . LYS A 1 192 ? -16.617 24.762 -18.582 1.00 44.59 192 LYS A CA 1
ATOM 1519 C C . LYS A 1 192 ? -15.092 24.707 -18.567 1.00 44.59 192 LYS A C 1
ATOM 1521 O O . LYS A 1 192 ? -14.477 25.461 -17.812 1.00 44.59 192 LYS A O 1
ATOM 1526 N N . VAL A 1 193 ? -14.518 23.718 -19.254 1.00 43.22 193 VAL A N 1
ATOM 1527 C CA . VAL A 1 193 ? -13.070 23.613 -19.415 1.00 43.22 193 VAL A CA 1
ATOM 1528 C C . VAL A 1 193 ? -12.700 24.899 -20.122 1.00 43.22 193 VAL A C 1
ATOM 1530 O O . VAL A 1 193 ? -12.967 25.061 -21.307 1.00 43.22 193 VAL A O 1
ATOM 1533 N N . MET A 1 194 ? -12.236 25.876 -19.354 1.00 47.09 194 MET A N 1
ATOM 1534 C CA . MET A 1 194 ? -11.725 27.104 -19.914 1.00 47.09 194 MET A CA 1
ATOM 1535 C C . MET A 1 194 ? -10.405 26.678 -20.547 1.00 47.09 194 MET A C 1
ATOM 1537 O O . MET A 1 194 ? -9.553 26.160 -19.817 1.00 47.09 194 MET A O 1
ATOM 1541 N N . PRO A 1 195 ? -10.261 26.757 -21.880 1.00 45.06 195 PRO A N 1
ATOM 1542 C CA . PRO A 1 195 ? -9.015 26.384 -22.518 1.00 45.06 195 PRO A CA 1
ATOM 1543 C C . PRO A 1 195 ? -7.926 27.240 -21.885 1.00 45.06 195 PRO A C 1
ATOM 1545 O O . PRO A 1 195 ? -7.969 28.471 -21.913 1.00 45.06 195 PRO A O 1
ATOM 1548 N N . ARG A 1 196 ? -6.989 26.573 -21.215 1.00 47.50 196 ARG A N 1
ATOM 1549 C CA . ARG A 1 196 ? -5.797 27.215 -20.689 1.00 47.50 196 ARG A CA 1
ATOM 1550 C C . ARG A 1 196 ? -5.053 27.715 -21.924 1.00 47.50 196 ARG A C 1
ATOM 1552 O O . ARG A 1 196 ? -4.663 26.906 -22.758 1.00 47.50 196 ARG A O 1
ATOM 1559 N N . SER A 1 197 ? -4.948 29.033 -22.075 1.00 52.25 197 SER A N 1
ATOM 1560 C CA . SER A 1 197 ? -4.234 29.699 -23.171 1.00 52.25 197 SER A CA 1
ATOM 1561 C C . SER A 1 197 ? -2.719 29.517 -23.007 1.00 52.25 197 SER A C 1
ATOM 1563 O O . SER A 1 197 ? -1.970 30.485 -22.906 1.00 52.25 197 SER A O 1
ATOM 1565 N N . GLU A 1 198 ? -2.263 28.273 -22.905 1.00 55.72 198 GLU A N 1
ATOM 1566 C CA . GLU A 1 198 ? -0.851 27.927 -22.980 1.00 55.72 198 GLU A CA 1
ATOM 1567 C C . GLU A 1 198 ? -0.557 27.494 -24.423 1.00 55.72 198 GLU A C 1
ATOM 1569 O O . GLU A 1 198 ? -1.306 26.687 -24.986 1.00 55.72 198 GLU A O 1
ATOM 1574 N N . PRO A 1 199 ? 0.485 28.049 -25.066 1.00 58.56 199 PRO A N 1
ATOM 1575 C CA . PRO A 1 199 ? 0.831 27.679 -26.428 1.00 58.56 199 PRO A CA 1
ATOM 1576 C C . PRO A 1 199 ? 1.199 26.193 -26.477 1.00 58.56 199 PRO A C 1
ATOM 1578 O O . PRO A 1 199 ? 2.034 25.713 -25.712 1.00 58.56 199 PRO A O 1
ATOM 1581 N N . ASN A 1 200 ? 0.552 25.457 -27.382 1.00 58.75 200 ASN A N 1
ATOM 1582 C CA . ASN A 1 200 ? 0.806 24.041 -27.612 1.00 58.75 200 ASN A CA 1
ATOM 1583 C C . ASN A 1 200 ? 2.279 23.845 -28.016 1.00 58.75 200 ASN A C 1
ATOM 1585 O O . ASN A 1 200 ? 2.678 24.234 -29.110 1.00 58.75 200 ASN A O 1
ATOM 1589 N N . LEU A 1 201 ? 3.083 23.241 -27.135 1.00 69.94 201 LEU A N 1
ATOM 1590 C CA . LEU A 1 201 ? 4.521 23.013 -27.338 1.00 69.94 201 LEU A CA 1
ATOM 1591 C C . LEU A 1 201 ? 4.828 21.895 -28.350 1.00 69.94 201 LEU A C 1
ATOM 1593 O O . LEU A 1 201 ? 5.989 21.530 -28.529 1.00 69.94 201 LEU A O 1
ATOM 1597 N N . ASN A 1 202 ? 3.816 21.330 -29.020 1.00 62.53 202 ASN A N 1
ATOM 1598 C CA . ASN A 1 202 ? 4.050 20.371 -30.090 1.00 62.53 202 ASN A CA 1
ATOM 1599 C C . ASN A 1 202 ? 4.733 21.061 -31.285 1.00 62.53 202 ASN A C 1
ATOM 1601 O O . ASN A 1 202 ? 4.114 21.908 -31.930 1.00 62.53 202 ASN A O 1
ATOM 1605 N N . PRO A 1 203 ? 5.942 20.634 -31.693 1.00 62.91 203 PRO A N 1
ATOM 1606 C CA . PRO A 1 203 ? 6.652 21.224 -32.832 1.00 62.91 203 PRO A CA 1
ATOM 1607 C C . PRO A 1 203 ? 5.934 21.012 -34.180 1.00 62.91 203 PRO A C 1
ATOM 1609 O O . PRO A 1 203 ? 6.268 21.658 -35.167 1.00 62.91 203 PRO A O 1
ATOM 1612 N N . ARG A 1 204 ? 4.922 20.131 -34.233 1.00 56.69 204 ARG A N 1
ATOM 1613 C CA . ARG A 1 204 ? 4.041 19.931 -35.399 1.00 56.69 204 ARG A CA 1
ATOM 1614 C C . ARG A 1 204 ? 2.736 20.732 -35.340 1.00 56.69 204 ARG A C 1
ATOM 1616 O O . ARG A 1 204 ? 2.027 20.742 -36.335 1.00 56.69 204 ARG A O 1
ATOM 1623 N N . ALA A 1 205 ? 2.412 21.407 -34.234 1.00 60.50 205 ALA A N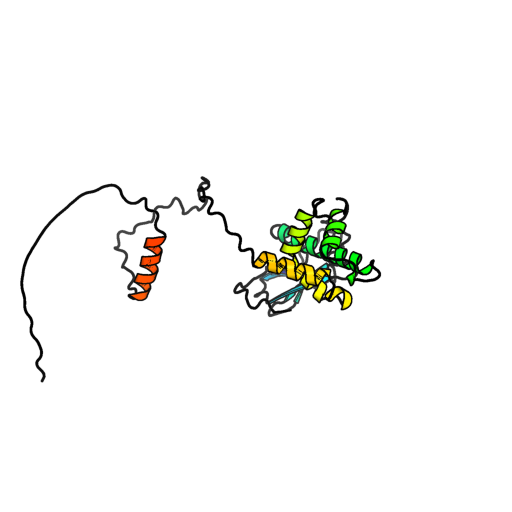 1
ATOM 1624 C CA . ALA A 1 205 ? 1.161 22.168 -34.117 1.00 60.50 205 ALA A CA 1
ATOM 1625 C C . ALA A 1 205 ? 1.116 23.389 -35.054 1.00 60.50 205 ALA A C 1
ATOM 1627 O O . ALA A 1 205 ? 0.040 23.787 -35.482 1.00 60.50 205 ALA A O 1
ATOM 1628 N N . ALA A 1 206 ? 2.280 23.950 -35.401 1.00 59.97 206 ALA A N 1
ATOM 1629 C CA . ALA A 1 206 ? 2.410 25.060 -36.348 1.00 59.97 206 ALA A CA 1
ATOM 1630 C C . ALA A 1 206 ? 2.582 24.610 -37.813 1.00 59.97 206 ALA A C 1
ATOM 1632 O O . ALA A 1 206 ? 2.615 25.443 -38.716 1.00 59.97 206 ALA A O 1
ATOM 1633 N N . MET A 1 207 ? 2.717 23.305 -38.070 1.00 60.16 207 MET A N 1
ATOM 1634 C CA . MET A 1 207 ? 2.840 22.779 -39.429 1.00 60.16 207 MET A CA 1
ATOM 1635 C C . MET A 1 207 ? 1.436 22.629 -40.012 1.00 60.16 207 MET A C 1
ATOM 1637 O O . MET A 1 207 ? 0.697 21.722 -39.629 1.00 60.16 207 MET A O 1
ATOM 1641 N N . ALA A 1 208 ? 1.067 23.521 -40.936 1.00 59.31 208 ALA A N 1
ATOM 1642 C CA . ALA A 1 208 ? -0.156 23.369 -41.715 1.00 59.31 208 ALA A CA 1
ATOM 1643 C C . ALA A 1 208 ? -0.163 21.984 -42.394 1.00 59.31 208 ALA A C 1
ATOM 1645 O O . ALA A 1 208 ? 0.903 21.514 -42.817 1.00 59.31 208 ALA A O 1
ATOM 1646 N N . PRO A 1 209 ? -1.326 21.312 -42.507 1.00 57.28 209 PRO A N 1
ATOM 1647 C CA . PRO A 1 209 ? -1.401 20.031 -43.187 1.00 57.28 209 PRO A CA 1
ATOM 1648 C C . PRO A 1 209 ? -0.820 20.209 -44.585 1.00 57.28 209 PRO A C 1
ATOM 1650 O O . PRO A 1 209 ? -1.264 21.074 -45.340 1.00 57.28 209 PRO A O 1
ATOM 1653 N N . VAL A 1 210 ? 0.194 19.419 -44.933 1.00 57.34 210 VAL A N 1
ATOM 1654 C CA . VAL A 1 210 ? 0.714 19.403 -46.299 1.00 57.34 210 VAL A CA 1
ATOM 1655 C C . VAL A 1 210 ? -0.367 18.751 -47.152 1.00 57.34 210 VAL A C 1
ATOM 1657 O O . VAL A 1 210 ? -0.428 17.529 -47.282 1.00 57.34 210 VAL A O 1
ATOM 1660 N N . VAL A 1 211 ? -1.270 19.573 -47.686 1.00 53.31 211 VAL A N 1
ATOM 1661 C CA . VAL A 1 211 ? -2.288 19.137 -48.636 1.00 53.31 211 VAL A CA 1
ATOM 1662 C C . VAL A 1 211 ? -1.550 18.807 -49.927 1.00 53.31 211 VAL A C 1
ATOM 1664 O O . VAL A 1 211 ? -1.289 19.664 -50.771 1.00 53.31 211 VAL A O 1
ATOM 1667 N N . SER A 1 212 ? -1.130 17.551 -50.066 1.00 56.62 212 SER A N 1
ATOM 1668 C CA . SER A 1 212 ? -0.629 17.060 -51.344 1.00 56.62 212 SER A CA 1
ATOM 1669 C C . SER A 1 212 ? -1.742 17.243 -52.382 1.00 56.62 212 SER A C 1
ATOM 1671 O O . SER A 1 212 ? -2.883 16.872 -52.119 1.00 56.62 212 SER A O 1
ATOM 1673 N N . LYS A 1 213 ? -1.434 17.782 -53.569 1.00 58.41 213 LYS A N 1
ATOM 1674 C CA . LYS A 1 213 ? -2.406 18.026 -54.659 1.00 58.41 213 LYS A CA 1
ATOM 1675 C C . LYS A 1 213 ? -3.070 16.753 -55.224 1.00 58.41 213 LYS A C 1
ATOM 1677 O O . LYS A 1 213 ? -3.820 16.830 -56.192 1.00 58.41 213 LYS A O 1
ATOM 1682 N N . ARG A 1 214 ? -2.789 15.571 -54.667 1.00 59.25 214 ARG A N 1
ATOM 1683 C CA . ARG A 1 214 ? -3.487 14.330 -55.012 1.00 59.25 214 ARG A CA 1
ATOM 1684 C C . ARG A 1 214 ? -4.788 14.283 -54.218 1.00 59.25 214 ARG A C 1
ATOM 1686 O O . ARG A 1 214 ? -4.744 14.341 -52.993 1.00 59.25 214 ARG A O 1
ATOM 1693 N N . LYS A 1 215 ? -5.931 14.160 -54.908 1.00 59.44 215 LYS A N 1
ATOM 1694 C CA . LYS A 1 215 ? -7.220 13.840 -54.272 1.00 59.44 215 LYS A CA 1
ATOM 1695 C C . LYS A 1 215 ? -7.001 12.636 -53.353 1.00 59.44 215 LYS A C 1
ATOM 1697 O O . LYS A 1 215 ? -6.677 11.553 -53.836 1.00 59.44 215 LYS A O 1
ATOM 1702 N N . ALA A 1 216 ? -7.118 12.846 -52.045 1.00 63.59 216 ALA A N 1
ATOM 1703 C CA . ALA A 1 216 ? -7.071 11.754 -51.090 1.00 63.59 216 ALA A CA 1
ATOM 1704 C C . ALA A 1 216 ? -8.254 10.827 -51.391 1.00 63.59 216 ALA A C 1
ATOM 1706 O O . ALA A 1 216 ? -9.399 11.276 -51.462 1.00 63.59 216 ALA A O 1
ATOM 1707 N N . MET A 1 217 ? -7.960 9.553 -51.645 1.00 66.44 217 MET A N 1
ATOM 1708 C CA . MET A 1 217 ? -8.982 8.547 -51.896 1.00 66.44 217 MET A CA 1
ATOM 1709 C C . MET A 1 217 ? -9.821 8.388 -50.627 1.00 66.44 217 MET A C 1
ATOM 1711 O O . MET A 1 217 ? -9.269 8.199 -49.542 1.00 66.44 217 MET A O 1
ATOM 1715 N N . GLN A 1 218 ? -11.140 8.508 -50.758 1.00 74.38 218 GLN A N 1
ATOM 1716 C CA . GLN A 1 218 ? -12.056 8.304 -49.639 1.00 74.38 218 GLN A CA 1
ATOM 1717 C C . GLN A 1 218 ? -11.953 6.858 -49.147 1.00 74.38 218 GLN A C 1
ATOM 1719 O O . GLN A 1 218 ? -11.817 5.931 -49.948 1.00 74.38 218 GLN A O 1
ATOM 1724 N N . ALA A 1 219 ? -11.993 6.670 -47.829 1.00 75.94 219 ALA A N 1
ATOM 1725 C CA . ALA A 1 219 ? -11.944 5.343 -47.237 1.00 75.94 219 ALA A CA 1
ATOM 1726 C C . ALA A 1 219 ? -13.238 4.582 -47.556 1.00 75.94 219 ALA A C 1
ATOM 1728 O O . ALA A 1 219 ? -14.336 5.069 -47.290 1.00 75.94 219 ALA A O 1
ATOM 1729 N N . THR A 1 220 ? -13.118 3.372 -48.097 1.00 79.88 220 THR A N 1
ATOM 1730 C CA . THR A 1 220 ? -14.259 2.478 -48.309 1.00 79.88 220 THR A CA 1
ATOM 1731 C C . THR A 1 220 ? -14.672 1.885 -46.965 1.00 79.88 220 THR A C 1
ATOM 1733 O O . THR A 1 220 ? -14.037 0.971 -46.443 1.00 79.88 220 THR A O 1
ATOM 1736 N N . THR A 1 221 ? -15.720 2.433 -46.365 1.00 82.88 221 THR A N 1
ATOM 1737 C CA . THR A 1 221 ? -16.251 2.001 -45.068 1.00 82.88 221 THR A CA 1
ATOM 1738 C C . THR A 1 221 ? -17.581 1.276 -45.248 1.00 82.88 221 THR A C 1
ATOM 1740 O O . THR A 1 221 ? -18.377 1.573 -46.140 1.00 82.88 221 THR A O 1
ATOM 1743 N N . THR A 1 222 ? -17.851 0.300 -44.382 1.00 86.62 222 THR A N 1
ATOM 1744 C CA . THR A 1 222 ? -19.168 -0.343 -44.332 1.00 86.62 222 THR A CA 1
ATOM 1745 C C . THR A 1 222 ? -20.206 0.626 -43.755 1.00 86.62 222 THR A C 1
ATOM 1747 O O . THR A 1 222 ? -19.872 1.538 -42.994 1.00 86.62 222 THR A O 1
ATOM 1750 N N . LYS A 1 223 ? -21.494 0.418 -44.069 1.00 83.56 223 LYS A N 1
ATOM 1751 C CA . LYS A 1 223 ? -22.596 1.273 -43.575 1.00 83.56 223 LYS A CA 1
ATOM 1752 C C . LYS A 1 223 ? -22.600 1.420 -42.046 1.00 83.56 223 LYS A C 1
ATOM 1754 O O . LYS A 1 223 ? -22.905 2.495 -41.539 1.00 83.56 223 LYS A O 1
ATOM 1759 N N . LEU A 1 224 ? -22.222 0.364 -41.319 1.00 82.44 224 LEU A N 1
ATOM 1760 C CA . LEU A 1 224 ? -22.117 0.384 -39.859 1.00 82.44 224 LEU A CA 1
ATOM 1761 C C . LEU A 1 224 ? -21.010 1.333 -39.379 1.00 82.44 224 LEU A C 1
ATOM 1763 O O . LEU A 1 224 ? -21.247 2.158 -38.504 1.00 82.44 224 LEU A O 1
ATOM 1767 N N . ILE A 1 225 ? -19.824 1.248 -39.986 1.00 87.75 225 ILE A N 1
ATOM 1768 C CA . ILE A 1 225 ? -18.674 2.086 -39.630 1.00 87.75 225 ILE A CA 1
ATOM 1769 C C . ILE A 1 225 ? -18.976 3.559 -39.937 1.00 87.75 225 ILE A C 1
ATOM 1771 O O . ILE A 1 225 ? -18.729 4.413 -39.090 1.00 87.75 225 ILE A O 1
ATOM 1775 N N . ASN A 1 226 ? -19.600 3.861 -41.080 1.00 84.81 226 ASN A N 1
ATOM 1776 C CA . ASN A 1 226 ? -20.022 5.232 -41.392 1.00 84.81 226 ASN A CA 1
ATOM 1777 C C . ASN A 1 226 ? -21.044 5.790 -40.405 1.00 84.81 226 ASN A C 1
ATOM 1779 O O . ASN A 1 226 ? -20.959 6.963 -40.058 1.00 84.81 226 ASN A O 1
ATOM 1783 N N . ARG A 1 227 ? -21.986 4.969 -39.929 1.00 85.19 227 ARG A N 1
ATOM 1784 C CA . ARG A 1 227 ? -22.959 5.411 -38.924 1.00 85.19 227 ARG A CA 1
ATOM 1785 C C . ARG A 1 227 ? -22.275 5.742 -37.597 1.00 85.19 227 ARG A C 1
ATOM 1787 O O . ARG A 1 227 ? -22.522 6.814 -37.063 1.00 85.19 227 ARG A O 1
ATOM 1794 N N . ILE A 1 228 ? -21.391 4.867 -37.110 1.00 87.38 228 ILE A N 1
ATOM 1795 C CA . ILE A 1 228 ? -20.686 5.060 -35.830 1.00 87.38 228 ILE A CA 1
ATOM 1796 C C . ILE A 1 228 ? -19.835 6.334 -35.865 1.00 87.38 228 ILE A C 1
ATOM 1798 O O . ILE A 1 228 ? -19.915 7.164 -34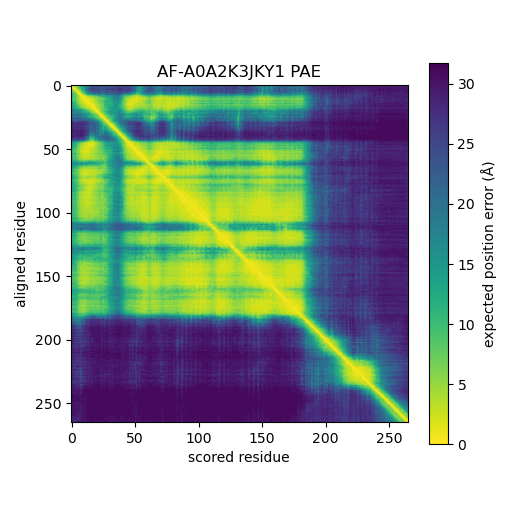.961 1.00 87.38 228 ILE A O 1
ATOM 1802 N N . TRP A 1 229 ? -19.036 6.511 -36.920 1.00 83.62 229 TRP A N 1
ATOM 1803 C CA . TRP A 1 229 ? -18.181 7.692 -37.031 1.00 83.62 229 TRP A CA 1
ATOM 1804 C C . TRP A 1 229 ? -18.980 8.953 -37.344 1.00 83.62 229 TRP A C 1
ATOM 1806 O O . TRP A 1 229 ? -18.700 9.992 -36.756 1.00 83.62 229 TRP A O 1
ATOM 1816 N N . GLY A 1 230 ? -20.000 8.871 -38.200 1.00 80.31 230 GLY A N 1
ATOM 1817 C CA . GLY A 1 230 ? -20.891 9.996 -38.483 1.00 80.31 230 GLY A CA 1
ATOM 1818 C C . GLY A 1 230 ? -21.551 10.532 -37.215 1.00 80.31 230 GLY A C 1
ATOM 1819 O O . GLY A 1 230 ? -21.489 11.728 -36.953 1.00 80.31 230 GLY A O 1
ATOM 1820 N N . GLU A 1 231 ? -22.085 9.644 -36.377 1.00 77.75 231 GLU A N 1
ATOM 1821 C CA . GLU A 1 231 ? -22.716 10.007 -35.105 1.00 77.75 231 GLU A CA 1
ATOM 1822 C C . GLU A 1 231 ? -21.706 10.593 -34.102 1.00 77.75 231 GLU A C 1
ATOM 1824 O O . GLU A 1 231 ? -21.998 11.577 -33.423 1.00 77.75 231 GLU A O 1
ATOM 1829 N N . TYR A 1 232 ? -20.483 10.055 -34.051 1.00 77.69 232 TYR A N 1
ATOM 1830 C CA . TYR A 1 232 ? -19.405 10.608 -33.226 1.00 77.69 232 TYR A CA 1
ATOM 1831 C C . TYR A 1 232 ? -19.030 12.035 -33.645 1.00 77.69 232 TYR A C 1
ATOM 1833 O O . TYR A 1 2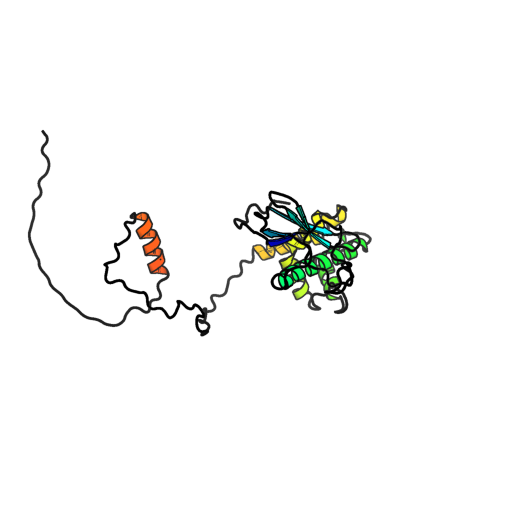32 ? -18.939 12.932 -32.806 1.00 77.69 232 TYR A O 1
ATOM 1841 N N . TYR A 1 233 ? -18.844 12.262 -34.946 1.00 73.25 233 TYR A N 1
ATOM 1842 C CA . TYR A 1 233 ? -18.483 13.571 -35.477 1.00 73.25 233 TYR A CA 1
ATOM 1843 C C . TYR A 1 233 ? -19.625 14.582 -35.299 1.00 73.25 233 TYR A C 1
ATOM 1845 O O . TYR A 1 233 ? -19.375 15.690 -34.833 1.00 73.25 233 TYR A O 1
ATOM 1853 N N . SER A 1 234 ? -20.883 14.202 -35.531 1.00 73.88 234 SER A N 1
ATOM 1854 C CA . SER A 1 234 ? -22.029 15.094 -35.297 1.00 73.88 234 SER A CA 1
ATOM 1855 C C . SER A 1 234 ? -22.179 15.536 -33.837 1.00 73.88 234 SER A C 1
ATOM 1857 O O . SER A 1 234 ? -22.587 16.665 -33.587 1.00 73.88 234 SER A O 1
ATOM 1859 N N . ASN A 1 235 ? -21.829 14.678 -32.876 1.00 73.25 235 ASN A N 1
ATOM 1860 C CA . ASN A 1 235 ? -21.983 14.978 -31.449 1.00 73.25 235 ASN A CA 1
ATOM 1861 C C . ASN A 1 235 ? -20.796 15.739 -30.836 1.00 73.25 235 ASN A C 1
ATOM 1863 O O . ASN A 1 235 ? -20.920 16.297 -29.742 1.00 73.25 235 ASN A O 1
ATOM 1867 N N . HIS A 1 236 ? -19.636 15.731 -31.499 1.00 67.88 236 HIS A N 1
ATOM 1868 C CA . HIS A 1 236 ? -18.384 16.240 -30.932 1.00 67.88 236 HIS A CA 1
ATOM 1869 C C . HIS A 1 236 ? -17.662 17.281 -31.797 1.00 67.88 236 HIS A C 1
ATOM 1871 O O . HIS A 1 236 ? -16.622 17.788 -31.369 1.00 67.88 236 HIS A O 1
ATOM 1877 N N . LEU A 1 237 ? -18.191 17.642 -32.971 1.00 57.53 237 LEU A N 1
ATOM 1878 C CA . LEU A 1 237 ? -17.691 18.788 -33.730 1.00 57.53 237 LEU A CA 1
ATOM 1879 C C . LEU A 1 237 ? -18.170 20.107 -33.097 1.00 57.53 237 LEU A C 1
ATOM 1881 O O . LEU A 1 237 ? -19.367 20.272 -32.864 1.00 57.53 237 LEU A O 1
ATOM 1885 N N . PRO A 1 238 ? -17.263 21.057 -32.811 1.00 47.59 238 PRO A N 1
ATOM 1886 C CA . PRO A 1 238 ? -17.646 22.385 -32.354 1.00 47.59 238 PRO A CA 1
ATOM 1887 C C . PRO A 1 238 ? -18.370 23.149 -33.473 1.00 47.59 238 PRO A C 1
ATOM 1889 O O . PRO A 1 238 ? -17.978 23.090 -34.635 1.00 47.59 238 PRO A O 1
ATOM 1892 N N . GLU A 1 239 ? -19.422 23.876 -33.100 1.00 46.72 239 GLU A N 1
ATOM 1893 C CA . GLU A 1 239 ? -20.381 24.562 -33.982 1.00 46.72 239 GLU A CA 1
ATOM 1894 C C . GLU A 1 239 ? -19.808 25.801 -34.714 1.00 46.72 239 GLU A C 1
ATOM 1896 O O . GLU A 1 239 ? -20.525 26.486 -35.438 1.00 46.72 239 GLU A O 1
ATOM 1901 N N . ASP A 1 240 ? -18.505 26.066 -34.596 1.00 39.50 240 ASP A N 1
ATOM 1902 C CA . ASP A 1 240 ? -17.832 27.228 -35.190 1.00 39.50 240 ASP A CA 1
ATOM 1903 C C . ASP A 1 240 ? -17.277 26.919 -36.591 1.00 39.50 240 ASP A C 1
ATOM 1905 O O . ASP A 1 240 ? -16.087 27.057 -36.854 1.00 39.50 240 ASP A O 1
ATOM 1909 N N . LEU A 1 241 ? -18.139 26.475 -37.505 1.00 42.91 241 LEU A N 1
ATOM 1910 C CA . LEU A 1 241 ? -17.871 26.444 -38.952 1.00 42.91 241 LEU A CA 1
ATOM 1911 C C . LEU A 1 241 ? -19.170 26.753 -39.713 1.00 42.91 241 LEU A C 1
ATOM 1913 O O . LEU A 1 241 ? -19.606 26.014 -40.595 1.00 42.91 241 LEU A O 1
ATOM 1917 N N . LYS A 1 242 ? -19.829 27.853 -39.343 1.00 44.88 242 LYS A N 1
ATOM 1918 C CA . LYS A 1 242 ? -20.902 28.451 -40.143 1.00 44.88 242 LYS A CA 1
ATOM 1919 C C . LYS A 1 242 ? -20.704 29.957 -40.247 1.00 44.88 242 LYS A C 1
ATOM 1921 O O . LYS A 1 242 ? -21.307 30.694 -39.482 1.00 44.88 242 LYS A O 1
ATOM 1926 N N . GLU A 1 243 ? -19.917 30.402 -41.230 1.00 30.73 243 GLU A N 1
ATOM 1927 C CA . GLU A 1 243 ? -20.097 31.734 -41.824 1.00 30.73 243 GLU A CA 1
ATOM 1928 C C . GLU A 1 243 ? -19.496 31.827 -43.247 1.00 30.73 243 GLU A C 1
ATOM 1930 O O . GLU A 1 243 ? -18.306 31.583 -43.433 1.00 30.73 243 GLU A O 1
ATOM 1935 N N . GLY A 1 244 ? -20.338 32.185 -44.236 1.00 28.48 244 GLY A N 1
ATOM 1936 C CA . GLY A 1 244 ? -19.967 32.730 -45.561 1.00 28.48 244 GLY A CA 1
ATOM 1937 C C . GLY A 1 244 ? -19.905 31.736 -46.742 1.00 28.48 244 GLY A C 1
ATOM 1938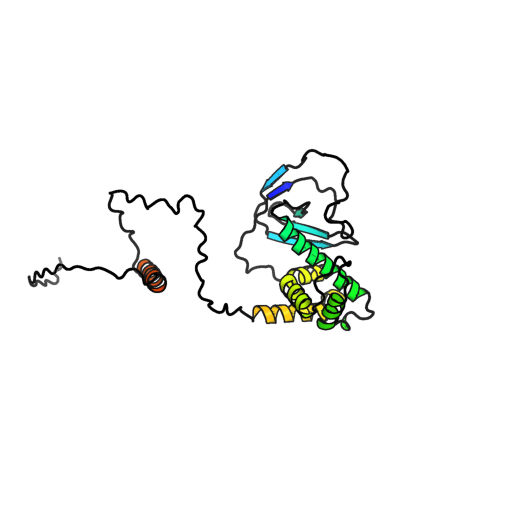 O O . GLY A 1 244 ? -18.830 31.243 -47.051 1.00 28.48 244 GLY A O 1
ATOM 1939 N N . THR A 1 245 ? -21.004 31.288 -47.370 1.00 26.50 245 THR A N 1
ATOM 1940 C CA . THR A 1 245 ? -21.868 31.985 -48.364 1.00 26.50 245 THR A CA 1
ATOM 1941 C C . THR A 1 245 ? -21.255 32.125 -49.774 1.00 26.50 245 THR A C 1
ATOM 1943 O O . THR A 1 245 ? -20.459 33.029 -50.000 1.00 26.50 245 THR A O 1
ATOM 1946 N N . ASN A 1 246 ? -21.674 31.291 -50.743 1.00 24.44 246 ASN A N 1
ATOM 1947 C CA . ASN A 1 246 ? -22.592 31.691 -51.834 1.00 24.44 246 ASN A CA 1
ATOM 1948 C C . ASN A 1 246 ? -22.830 30.576 -52.880 1.00 24.44 246 ASN A C 1
ATOM 1950 O O . ASN A 1 246 ? -21.896 30.012 -53.436 1.00 24.44 246 ASN A O 1
ATOM 1954 N N . SER A 1 247 ? -24.119 30.317 -53.103 1.00 29.78 247 SER A N 1
ATOM 1955 C CA . SER A 1 247 ? -24.840 30.119 -54.371 1.00 29.78 247 SER A CA 1
ATOM 1956 C C . SER A 1 247 ? -24.093 29.593 -55.603 1.00 29.78 247 SER A C 1
ATOM 1958 O O . SER A 1 247 ? -23.283 30.306 -56.179 1.00 29.78 247 SER A O 1
ATOM 1960 N N . GLU A 1 248 ? -24.559 28.465 -56.142 1.00 27.02 248 GLU A N 1
ATOM 1961 C CA . GLU A 1 248 ? -25.045 28.452 -57.527 1.00 27.02 248 GLU A CA 1
ATOM 1962 C C . GLU A 1 248 ? -26.091 27.346 -57.706 1.00 27.02 248 GLU A C 1
ATOM 1964 O O . GLU A 1 248 ? -25.834 26.156 -57.540 1.00 27.02 248 GLU A O 1
ATOM 1969 N N . VAL A 1 249 ? -27.308 27.809 -57.980 1.00 39.12 249 VAL A N 1
ATOM 1970 C CA . VAL A 1 249 ? -28.430 27.041 -58.506 1.00 39.12 249 VAL A CA 1
ATOM 1971 C C . VAL A 1 249 ? -28.090 26.669 -59.945 1.00 39.12 249 VAL A C 1
ATOM 1973 O O . VAL A 1 249 ? -27.742 27.548 -60.733 1.00 39.12 249 VAL A O 1
ATOM 1976 N N . LYS A 1 250 ? -28.264 25.399 -60.301 1.00 31.70 250 LYS A N 1
ATOM 1977 C CA . LYS A 1 250 ? -28.692 25.028 -61.646 1.00 31.70 250 LYS A CA 1
ATOM 1978 C C . LYS A 1 250 ? -29.555 23.778 -61.563 1.00 31.70 250 LYS A C 1
ATOM 1980 O O . LYS A 1 250 ? -29.050 22.694 -61.280 1.0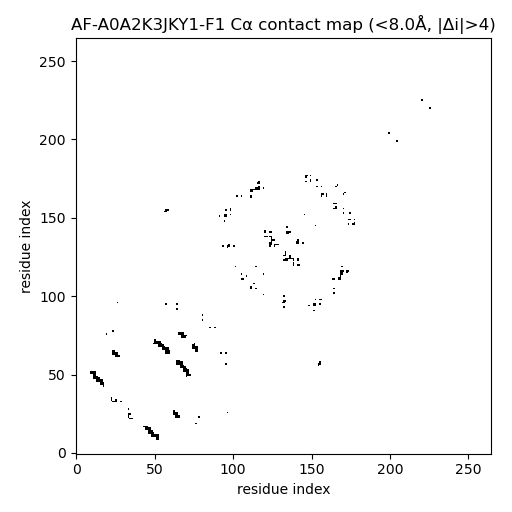0 31.70 250 LYS A O 1
ATOM 1985 N N . ASP A 1 251 ? -30.851 24.011 -61.749 1.00 31.39 251 ASP A N 1
ATOM 1986 C CA . ASP A 1 251 ? -31.772 23.058 -62.355 1.00 31.39 251 ASP A CA 1
ATOM 1987 C C . ASP A 1 251 ? -31.133 22.469 -63.614 1.00 31.39 251 ASP A C 1
ATOM 1989 O O . ASP A 1 251 ? -30.551 23.206 -64.413 1.00 31.39 251 ASP A O 1
ATOM 1993 N N . ASP A 1 252 ? -31.280 21.162 -63.782 1.00 29.88 252 ASP A N 1
ATOM 1994 C CA . ASP A 1 252 ? -31.732 20.606 -65.052 1.00 29.88 252 ASP A CA 1
ATOM 1995 C C . ASP A 1 252 ? -32.663 19.437 -64.707 1.00 29.88 252 ASP A C 1
ATOM 1997 O O . ASP A 1 252 ? -32.257 18.428 -64.122 1.00 29.88 252 ASP A O 1
ATOM 2001 N N . ASP A 1 253 ? -33.936 19.683 -64.999 1.00 28.44 253 ASP A N 1
ATOM 2002 C CA . ASP A 1 253 ? -35.055 18.753 -65.009 1.00 28.44 253 ASP A CA 1
ATOM 2003 C C . ASP A 1 253 ? -34.900 17.691 -66.115 1.00 28.44 253 ASP A C 1
ATOM 2005 O O . ASP A 1 253 ? -34.226 17.910 -67.120 1.00 28.44 253 ASP A O 1
ATOM 2009 N N . GLU A 1 254 ? -35.634 16.591 -65.919 1.00 31.05 254 GLU A N 1
ATOM 2010 C CA . GLU A 1 254 ? -36.172 15.671 -66.936 1.00 31.05 254 GLU A CA 1
ATOM 2011 C C . GLU A 1 254 ? -35.185 14.875 -67.818 1.00 31.05 254 GLU A C 1
ATOM 2013 O O . GLU A 1 254 ? -34.520 15.406 -68.696 1.00 31.05 254 GLU A O 1
ATOM 2018 N N . VAL A 1 255 ? -35.193 13.541 -67.672 1.00 30.05 255 VAL A N 1
ATOM 2019 C CA . VAL A 1 255 ? -35.827 12.638 -68.657 1.00 30.05 255 VAL A CA 1
ATOM 2020 C C . VAL A 1 255 ? -36.167 11.302 -67.977 1.00 30.05 255 VAL A C 1
ATOM 2022 O O . VAL A 1 255 ? -35.295 10.586 -67.488 1.00 30.05 255 VAL A O 1
ATOM 2025 N N . ASP A 1 256 ? -37.475 11.064 -67.953 1.00 27.59 256 ASP A N 1
ATOM 2026 C CA . ASP A 1 256 ? -38.263 9.830 -68.032 1.00 27.59 256 ASP A CA 1
ATOM 2027 C C . ASP A 1 256 ? -37.606 8.437 -68.049 1.00 27.59 256 ASP A C 1
ATOM 2029 O O . ASP A 1 256 ? -36.667 8.140 -68.784 1.00 27.59 256 ASP A O 1
ATOM 2033 N N . GLU A 1 257 ? -38.267 7.573 -67.270 1.00 33.91 257 GLU A N 1
ATOM 2034 C CA . GLU A 1 257 ? -38.804 6.254 -67.636 1.00 33.91 257 GLU A CA 1
ATOM 2035 C C . GLU A 1 257 ? -37.997 5.359 -68.594 1.00 33.91 257 GLU A C 1
ATOM 2037 O O . GLU A 1 257 ? -37.925 5.587 -69.797 1.00 33.91 257 GLU A O 1
ATOM 2042 N N . GLN A 1 258 ? -37.587 4.191 -68.086 1.00 30.81 258 GLN A N 1
ATOM 2043 C CA . GLN A 1 258 ? -38.211 2.945 -68.546 1.00 30.81 258 GLN A CA 1
ATOM 2044 C C . GLN A 1 258 ? -37.922 1.779 -67.598 1.00 30.81 258 GLN A C 1
ATOM 2046 O O . GLN A 1 258 ? -36.782 1.367 -67.376 1.00 30.81 258 GLN A O 1
ATOM 2051 N N . GLU A 1 259 ? -39.016 1.253 -67.054 1.00 35.78 259 GLU A N 1
ATOM 2052 C CA . GLU A 1 259 ? -39.161 -0.122 -66.600 1.00 35.78 259 GLU A CA 1
ATOM 2053 C C . GLU A 1 259 ? -38.792 -1.089 -67.733 1.00 35.78 259 GLU A C 1
ATOM 2055 O O . GLU A 1 259 ? -39.187 -0.883 -68.881 1.00 35.78 259 GLU A O 1
ATOM 2060 N N . GLN A 1 260 ? -38.122 -2.191 -67.401 1.00 34.62 260 GLN A N 1
ATOM 2061 C CA . GLN A 1 260 ? -38.491 -3.482 -67.972 1.00 34.62 260 GLN A CA 1
ATOM 2062 C C . GLN A 1 260 ? -38.047 -4.620 -67.054 1.00 34.62 260 GLN A C 1
ATOM 2064 O O . GLN A 1 260 ? -36.868 -4.789 -66.737 1.00 34.62 260 GLN A O 1
ATOM 2069 N N . GLU A 1 261 ? -39.066 -5.343 -66.602 1.00 34.53 261 GLU A N 1
ATOM 2070 C CA . GLU A 1 261 ? -39.028 -6.650 -65.965 1.00 34.53 261 GLU A CA 1
ATOM 2071 C C . GLU A 1 261 ? -38.385 -7.721 -66.865 1.00 34.53 261 GLU A C 1
ATOM 2073 O O . GLU A 1 261 ? -38.291 -7.573 -68.082 1.00 34.53 261 GLU A O 1
ATOM 2078 N N . GLU A 1 262 ? -37.957 -8.791 -66.192 1.00 35.44 262 GLU A N 1
ATOM 2079 C CA . GLU A 1 262 ? -37.843 -10.194 -66.618 1.00 35.44 262 GLU A CA 1
ATOM 2080 C C . GLU A 1 262 ? -38.001 -10.551 -68.109 1.00 35.44 262 GLU A C 1
ATOM 2082 O O . GLU A 1 262 ? -39.034 -10.321 -68.733 1.00 35.44 262 GLU A O 1
ATOM 2087 N N . ASN A 1 263 ? -37.046 -11.340 -68.613 1.00 32.28 263 ASN A N 1
ATOM 2088 C CA . ASN A 1 263 ? -37.384 -12.691 -69.070 1.00 32.28 263 ASN A CA 1
ATOM 2089 C C . ASN A 1 263 ? -36.176 -13.637 -69.036 1.00 32.28 263 ASN A C 1
ATOM 2091 O O . ASN A 1 263 ? -35.048 -13.261 -69.360 1.00 32.28 263 ASN A O 1
ATOM 2095 N N . GLU A 1 264 ? -36.480 -14.857 -68.601 1.00 34.62 264 GLU A N 1
ATOM 2096 C CA . GLU A 1 264 ? -35.672 -16.073 -68.601 1.00 34.62 264 GLU A CA 1
ATOM 2097 C C . GLU A 1 264 ? -35.404 -16.572 -70.035 1.00 34.62 264 GLU A C 1
ATOM 2099 O O . GLU A 1 264 ? -36.304 -16.531 -70.873 1.00 34.62 264 GLU A O 1
ATOM 2104 N N . ASP A 1 265 ? -34.174 -17.032 -70.297 1.00 37.66 265 ASP A N 1
ATOM 2105 C CA . ASP A 1 265 ? -33.836 -18.335 -70.917 1.00 37.66 265 ASP A CA 1
ATOM 2106 C C . ASP A 1 265 ? -32.304 -18.528 -70.986 1.00 37.66 265 ASP A C 1
ATOM 2108 O O . ASP A 1 265 ? -31.598 -17.668 -71.568 1.00 37.66 265 ASP A O 1
#

Sequence (265 aa):
MKPCSEIDVTIFGSGLMTADDGSGFNLDTEAGQSSSASGAQATDGIPIYLSAIKEWMIEFGSSMVFISIRTDMAWYRLGKPSKQYTPWYDTVLKTARIAISIITLLKEQSRVSRLSFADVIKKLSEYKQDHKSYISTDPMAVERYIVVHGQIILQLFAEFPDDKIRKSAFVIGLAKKMEERHHTKWLVKKKKVMPRSEPNLNPRAAMAPVVSKRKAMQATTTKLINRIWGEYYSNHLPEDLKEGTNSEVKDDDEVDEQEQEENED

Mean predicted aligned error: 18.16 Å